Protein AF-A0A7W0VKY1-F1 (afdb_monomer_lite)

Sequence (260 aa):
MGLLDVFKRSRGTLVLGPRQFTLVIAGHGIEARPRMPIASAHLSDGTLVFGPFDLPAARSSGQIRTLLIQPGAAPTMHLQPHSMSENSIVTYSSAERGTTQLVLSAGMRDHTDILEAVSIGAHPAIWRIVTDQIDCWWPAGFSLRATGDVMAPDGPFHLAHEGASHDAIHLFGPLIGENIPAPERLHGGNGARIDAGSLEGAVKPVKHYTFEGDASALRYYYVHLDAAAIYLVRARASIDQAATVFKAADVLCASLKPRY

Secondary structure (DSSP, 8-state):
--HHHHHTS----------PPPPEEEETTEEEEEPTTTEEEEEETTEEEEEES-HHHHHHTT----EEEE--BPPSS--EEEEETTTTEEEEE-S-TTB-EEEEPTT-S-STTTEEEEEE----SS-EEE-SSEEEEPPTTEEEEE-S-TT-TT-SEEEEETT-SS-EEEEEEEEEGGGS--GGG--SS--EEEEEEEE--SSSPEEEEEEEETTEEEEEEEEESSSSEEEEEEEEEEGGGHHHHHHHHHHHHHH-EE--

Radius of gyration: 19.48 Å; chains: 1; bounding box: 42×43×56 Å

pLDDT: mean 78.62, std 16.32, range [23.94, 95.69]

Structure (mmCIF, N/CA/C/O backbone):
data_AF-A0A7W0VKY1-F1
#
_entry.id   AF-A0A7W0VKY1-F1
#
loop_
_atom_site.group_PDB
_atom_site.id
_atom_site.type_symbol
_atom_site.label_atom_id
_atom_site.label_alt_id
_atom_site.label_comp_id
_atom_site.label_asym_id
_atom_site.label_entity_id
_atom_site.label_seq_id
_atom_site.pdbx_PDB_ins_code
_atom_site.Cartn_x
_atom_site.Cartn_y
_atom_site.Cartn_z
_atom_site.occupancy
_atom_site.B_iso_or_equiv
_atom_site.auth_seq_id
_atom_site.auth_comp_id
_atom_site.auth_asym_id
_atom_site.auth_atom_id
_atom_site.pdbx_PDB_model_num
ATOM 1 N N . MET A 1 1 ? 4.186 6.266 -26.665 1.00 33.28 1 MET A N 1
ATOM 2 C CA . MET A 1 1 ? 3.444 4.990 -26.575 1.00 33.28 1 MET A CA 1
ATOM 3 C C . MET A 1 1 ? 3.454 4.575 -25.118 1.00 33.28 1 MET A C 1
ATOM 5 O O . MET A 1 1 ? 4.529 4.350 -24.582 1.00 33.28 1 MET A O 1
ATOM 9 N N . GLY A 1 2 ? 2.304 4.619 -24.447 1.00 32.78 2 GLY A N 1
ATOM 10 C CA . GLY A 1 2 ? 2.200 4.300 -23.016 1.00 32.78 2 GLY A CA 1
ATOM 11 C C . GLY A 1 2 ? 2.006 2.801 -22.786 1.00 32.78 2 GLY A C 1
ATOM 12 O O . GLY A 1 2 ? 1.654 2.088 -23.717 1.00 32.78 2 GLY A O 1
ATOM 13 N N . LEU A 1 3 ? 2.169 2.328 -21.546 1.00 40.28 3 LEU A N 1
ATOM 14 C CA . LEU A 1 3 ? 1.942 0.932 -21.121 1.00 40.28 3 LEU A CA 1
ATOM 15 C C . LEU A 1 3 ? 0.615 0.341 -21.667 1.00 40.28 3 LEU A C 1
ATOM 17 O O . LEU A 1 3 ? 0.537 -0.837 -22.003 1.00 40.28 3 LEU A O 1
ATOM 21 N N . LEU A 1 4 ? -0.405 1.190 -21.851 1.00 39.97 4 LEU A N 1
ATOM 22 C CA . LEU A 1 4 ? -1.690 0.869 -22.486 1.00 39.97 4 LEU A CA 1
ATOM 23 C C . LEU A 1 4 ? -1.592 0.371 -23.941 1.00 39.97 4 LEU A C 1
ATOM 25 O O . LEU A 1 4 ? -2.431 -0.428 -24.343 1.00 39.97 4 LEU A O 1
ATOM 29 N N . ASP A 1 5 ? -0.608 0.796 -24.739 1.00 38.94 5 ASP A N 1
ATOM 30 C CA . ASP A 1 5 ? -0.443 0.306 -26.120 1.00 38.94 5 ASP A CA 1
ATOM 31 C C . ASP A 1 5 ? -0.005 -1.165 -26.158 1.00 38.94 5 ASP A C 1
ATOM 33 O O . ASP A 1 5 ? -0.297 -1.871 -27.126 1.00 38.94 5 ASP A O 1
ATOM 37 N N . VAL A 1 6 ? 0.642 -1.645 -25.089 1.00 41.66 6 VAL A N 1
ATOM 38 C CA . VAL A 1 6 ? 1.011 -3.057 -24.927 1.00 41.66 6 VAL A CA 1
ATOM 39 C C . VAL A 1 6 ? -0.220 -3.888 -24.555 1.00 41.66 6 VAL A C 1
ATOM 41 O O . VAL A 1 6 ? -0.426 -4.950 -25.137 1.00 41.66 6 VAL A O 1
ATOM 44 N N . PHE A 1 7 ? -1.092 -3.373 -23.681 1.00 39.78 7 PHE A N 1
ATOM 45 C CA . PHE A 1 7 ? -2.324 -4.061 -23.268 1.00 39.78 7 PHE A CA 1
ATOM 46 C C . PHE A 1 7 ? -3.473 -3.973 -24.287 1.00 39.78 7 PHE A C 1
ATOM 48 O O . PHE A 1 7 ? -4.343 -4.835 -24.303 1.00 39.78 7 PHE A O 1
ATOM 55 N N . LYS A 1 8 ? -3.485 -2.977 -25.184 1.00 37.91 8 LYS A N 1
ATOM 56 C CA . LYS A 1 8 ? -4.512 -2.856 -26.239 1.00 37.91 8 LYS A CA 1
ATOM 57 C C . LYS A 1 8 ? -4.321 -3.819 -27.417 1.00 37.91 8 LYS A C 1
ATOM 59 O O . LYS A 1 8 ? -5.234 -3.951 -28.231 1.00 37.91 8 LYS A O 1
ATOM 64 N N . ARG A 1 9 ? -3.149 -4.454 -27.562 1.00 34.97 9 ARG A N 1
ATOM 65 C CA . ARG A 1 9 ? -2.807 -5.265 -28.749 1.00 34.97 9 ARG A CA 1
ATOM 66 C C . ARG A 1 9 ? -2.958 -6.778 -28.573 1.00 34.97 9 ARG A C 1
ATOM 68 O O . ARG A 1 9 ? -2.932 -7.478 -29.584 1.00 34.97 9 ARG A O 1
ATOM 75 N N . SER A 1 10 ? -3.177 -7.297 -27.365 1.00 32.91 10 SER A N 1
ATOM 76 C CA . SER A 1 10 ? -3.517 -8.711 -27.172 1.00 32.91 10 SER A CA 1
ATOM 77 C C . SER A 1 10 ? -5.028 -8.916 -27.345 1.00 32.91 10 SER A C 1
ATOM 79 O O . SER A 1 10 ? -5.841 -8.580 -26.489 1.00 32.91 10 SER A O 1
ATOM 81 N N . ARG A 1 11 ? -5.437 -9.483 -28.488 1.00 30.61 11 ARG A N 1
ATOM 82 C CA . ARG A 1 11 ? -6.790 -10.037 -28.676 1.00 30.61 11 ARG A CA 1
ATOM 83 C C . ARG A 1 11 ? -6.907 -11.353 -27.897 1.00 30.61 11 ARG A C 1
ATOM 85 O O . ARG A 1 11 ? -6.951 -12.424 -28.486 1.00 30.61 11 ARG A O 1
ATOM 92 N N . GLY A 1 12 ? -6.930 -11.254 -26.574 1.00 26.06 12 GLY A N 1
ATOM 93 C CA . GLY A 1 12 ? -7.274 -12.336 -25.661 1.00 26.06 12 GLY A CA 1
ATOM 94 C C . GLY A 1 12 ? -8.359 -11.829 -24.726 1.00 26.06 12 GLY A C 1
ATOM 95 O O . GLY A 1 12 ? -8.090 -11.027 -23.837 1.00 26.06 12 GLY A O 1
ATOM 96 N N . THR A 1 13 ? -9.605 -12.233 -24.957 1.00 23.94 13 THR A N 1
ATOM 97 C CA . THR A 1 13 ? -10.741 -11.831 -24.126 1.00 23.94 13 THR A CA 1
ATOM 98 C C . THR A 1 13 ? -10.642 -12.532 -22.771 1.00 23.94 13 THR A C 1
ATOM 100 O O . THR A 1 13 ? -11.176 -13.621 -22.581 1.00 23.94 13 THR A O 1
ATOM 103 N N . LEU A 1 14 ? -9.946 -11.919 -21.814 1.00 28.22 14 LEU A N 1
ATOM 104 C CA . LEU A 1 14 ? -10.053 -12.284 -20.405 1.00 28.22 14 LEU A CA 1
ATOM 105 C C . LEU A 1 14 ? -11.338 -11.642 -19.877 1.00 28.22 14 LEU A C 1
ATOM 107 O O . LEU A 1 14 ? -11.365 -10.473 -19.501 1.00 28.22 14 LEU A O 1
ATOM 111 N N . VAL A 1 15 ? -12.433 -12.405 -19.905 1.00 25.45 15 VAL A N 1
ATOM 112 C CA . VAL A 1 15 ? -13.663 -12.050 -19.187 1.00 25.45 15 VAL A CA 1
ATOM 113 C C . VAL A 1 15 ? -13.406 -12.289 -17.699 1.00 25.45 15 VAL A C 1
ATOM 115 O O . VAL A 1 15 ? -13.814 -13.296 -17.129 1.00 25.45 15 VAL A O 1
ATOM 118 N N . LEU A 1 16 ? -12.683 -11.373 -17.059 1.00 31.08 16 LEU A N 1
ATOM 119 C CA . LEU A 1 16 ? -12.834 -11.163 -15.626 1.00 31.08 16 LEU A CA 1
ATOM 120 C C . LEU A 1 16 ? -14.041 -10.237 -15.496 1.00 31.08 16 LEU A C 1
ATOM 122 O O . LEU A 1 16 ? -13.991 -9.090 -15.934 1.00 31.08 16 LEU A O 1
ATOM 126 N N . GLY A 1 17 ? -15.154 -10.741 -14.956 1.00 26.62 17 GLY A N 1
ATOM 127 C CA . GLY A 1 17 ? -16.244 -9.859 -14.529 1.00 26.62 17 GLY A CA 1
ATOM 128 C C . GLY A 1 17 ? -15.707 -8.773 -13.580 1.00 26.62 17 GLY A C 1
ATOM 129 O O . GLY A 1 17 ? -14.597 -8.930 -13.067 1.00 26.62 17 GLY A O 1
ATOM 130 N N . PRO A 1 18 ? -16.454 -7.682 -13.323 1.00 38.41 18 PRO A N 1
ATOM 131 C CA . PRO A 1 18 ? -16.027 -6.614 -12.420 1.00 38.41 18 PRO A CA 1
ATOM 132 C C . PRO A 1 18 ? -15.943 -7.152 -10.986 1.00 38.41 18 PRO A C 1
ATOM 134 O O . PRO A 1 18 ? -16.863 -7.017 -10.183 1.00 38.41 18 PRO A O 1
ATOM 137 N N . ARG A 1 19 ? -14.854 -7.847 -10.672 1.00 48.03 19 ARG A N 1
ATOM 138 C CA . ARG A 1 19 ? -14.591 -8.392 -9.352 1.00 48.03 19 ARG A CA 1
ATOM 139 C C . ARG A 1 19 ? -13.989 -7.252 -8.547 1.00 48.03 19 ARG A C 1
ATOM 141 O O . ARG A 1 19 ? -12.812 -6.940 -8.690 1.00 48.03 19 ARG A O 1
ATOM 148 N N . GLN A 1 20 ? -14.821 -6.604 -7.739 1.00 61.44 20 GLN A N 1
ATOM 149 C CA . GLN A 1 20 ? -14.329 -5.743 -6.671 1.00 61.44 20 GLN A CA 1
ATOM 150 C C . GLN A 1 20 ? -13.541 -6.631 -5.704 1.00 61.44 20 GLN A C 1
ATOM 152 O O . GLN A 1 20 ? -14.094 -7.576 -5.137 1.00 61.44 20 GLN A O 1
ATOM 157 N N . PHE A 1 21 ? -12.242 -6.379 -5.560 1.00 68.94 21 PHE A N 1
ATOM 158 C CA . PHE A 1 21 ? -11.455 -7.014 -4.508 1.00 68.94 21 PHE A CA 1
ATOM 159 C C . PHE A 1 21 ? -11.854 -6.422 -3.155 1.00 68.94 21 PHE A C 1
ATOM 161 O O . PHE A 1 21 ? -12.271 -5.266 -3.055 1.00 68.94 21 PHE A O 1
ATOM 168 N N . THR A 1 22 ? -11.706 -7.209 -2.092 1.00 80.19 22 THR A N 1
ATOM 169 C CA . THR A 1 22 ? -11.807 -6.664 -0.734 1.00 80.19 22 THR A CA 1
ATOM 170 C C . THR A 1 22 ? -10.487 -5.986 -0.395 1.00 80.19 22 THR A C 1
ATOM 172 O O . THR A 1 22 ? -9.446 -6.609 -0.561 1.00 80.19 22 THR A O 1
ATOM 175 N N . LEU A 1 23 ? -10.516 -4.740 0.078 1.00 84.94 23 LEU A N 1
ATOM 176 C CA . LEU A 1 23 ? -9.346 -4.062 0.638 1.00 84.94 23 LEU A CA 1
ATOM 177 C C . LEU A 1 23 ? -9.442 -4.067 2.162 1.00 84.94 23 LEU A C 1
ATOM 179 O O . LEU A 1 23 ? -10.446 -3.636 2.723 1.00 84.94 23 LEU A O 1
ATOM 183 N N . VAL A 1 24 ? -8.384 -4.519 2.821 1.00 89.38 24 VAL A N 1
ATOM 184 C CA . VAL A 1 24 ? -8.175 -4.401 4.261 1.00 89.38 24 VAL A CA 1
ATOM 185 C C . VAL A 1 24 ? -6.835 -3.714 4.487 1.00 89.38 24 VAL A C 1
ATOM 187 O O . VAL A 1 24 ? -5.830 -4.057 3.865 1.00 89.38 24 VAL A O 1
ATOM 190 N N . ILE A 1 25 ? -6.818 -2.739 5.387 1.00 88.69 25 ILE A N 1
ATOM 191 C CA . ILE A 1 25 ? -5.593 -2.127 5.888 1.00 88.69 25 ILE A CA 1
ATOM 192 C C . ILE A 1 25 ? -5.396 -2.631 7.308 1.00 88.69 25 ILE A C 1
ATOM 194 O O . ILE A 1 25 ? -6.250 -2.416 8.168 1.00 88.69 25 ILE A O 1
ATOM 198 N N . ALA A 1 26 ? -4.296 -3.339 7.534 1.00 90.69 26 ALA A N 1
ATOM 199 C CA . ALA A 1 26 ? -4.053 -4.043 8.784 1.00 90.69 26 ALA A CA 1
ATOM 200 C C . ALA A 1 26 ? -2.723 -3.626 9.408 1.00 90.69 26 ALA A C 1
ATOM 202 O O . ALA A 1 26 ? -1.727 -3.468 8.707 1.00 90.69 26 ALA A O 1
ATOM 203 N N . GLY A 1 27 ? -2.691 -3.462 10.724 1.00 90.12 27 GLY A N 1
ATOM 204 C CA . GLY A 1 27 ? -1.498 -3.045 11.453 1.00 90.12 27 GLY A CA 1
ATOM 205 C C . GLY A 1 27 ? -1.832 -2.625 12.875 1.00 90.12 27 GLY A C 1
ATOM 206 O O . GLY A 1 27 ? -2.971 -2.284 13.183 1.00 90.12 27 GLY A O 1
ATOM 207 N N . HIS A 1 28 ? -0.839 -2.683 13.761 1.00 90.69 28 HIS A N 1
ATOM 208 C CA . HIS A 1 28 ? -0.974 -2.242 15.154 1.00 90.69 28 HIS A CA 1
ATOM 209 C C . HIS A 1 28 ? -2.165 -2.885 15.891 1.00 90.69 28 HIS A C 1
ATOM 211 O O . HIS A 1 28 ? -2.867 -2.233 16.665 1.00 90.69 28 HIS A O 1
ATOM 217 N N . GLY A 1 29 ? -2.400 -4.174 15.628 1.00 88.62 29 GLY A N 1
ATOM 218 C CA . GLY A 1 29 ? -3.490 -4.942 16.230 1.00 88.62 29 GLY A CA 1
ATOM 219 C C . GLY A 1 29 ? -4.883 -4.680 15.649 1.00 88.62 29 GLY A C 1
ATOM 220 O O . GLY A 1 29 ? -5.856 -5.178 16.204 1.00 88.62 29 GLY A O 1
ATOM 221 N N . ILE A 1 30 ? -5.009 -3.910 14.563 1.00 90.38 30 ILE A N 1
ATOM 222 C CA . ILE A 1 30 ? -6.296 -3.532 13.961 1.00 90.38 30 ILE A CA 1
ATOM 223 C C . ILE A 1 30 ? -6.361 -3.964 12.494 1.00 90.38 30 ILE A C 1
ATOM 225 O O . ILE 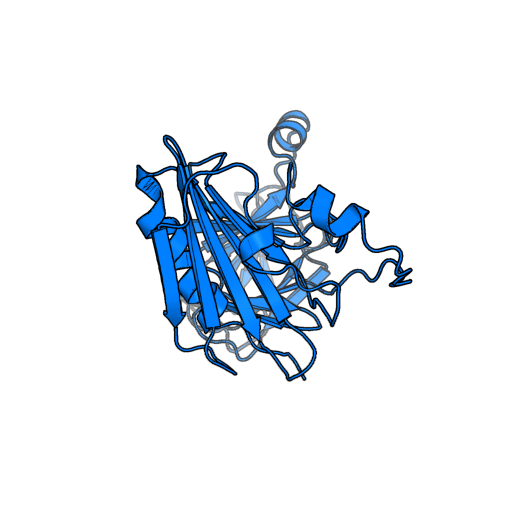A 1 30 ? -5.369 -3.875 11.771 1.00 90.38 30 ILE A O 1
ATOM 229 N N . GLU A 1 31 ? -7.550 -4.373 12.053 1.00 91.19 31 GLU A N 1
ATOM 230 C CA . GLU A 1 31 ? -7.952 -4.455 10.648 1.00 91.19 31 GLU A CA 1
ATOM 231 C C . GLU A 1 31 ? -9.035 -3.413 10.369 1.00 91.19 31 GLU A C 1
ATOM 233 O O . GLU A 1 31 ? -10.070 -3.382 11.036 1.00 91.19 31 GLU A O 1
ATOM 238 N N . ALA A 1 32 ? -8.811 -2.566 9.369 1.00 89.75 32 ALA A N 1
ATOM 239 C CA . ALA A 1 32 ? -9.780 -1.597 8.880 1.00 89.75 32 ALA A CA 1
ATOM 240 C C . ALA A 1 32 ? -10.151 -1.933 7.434 1.00 89.75 32 ALA A C 1
ATOM 242 O O . ALA A 1 32 ? -9.289 -2.004 6.556 1.00 89.75 32 ALA A O 1
ATOM 243 N N . ARG A 1 33 ? -11.445 -2.119 7.176 1.00 89.50 33 ARG A N 1
ATOM 244 C CA . ARG A 1 33 ? -11.988 -2.373 5.841 1.00 89.50 33 ARG A CA 1
ATOM 245 C C . ARG A 1 33 ? -12.627 -1.088 5.303 1.00 89.50 33 ARG A C 1
ATOM 247 O O . ARG A 1 33 ? -13.755 -0.784 5.696 1.00 89.50 33 ARG A O 1
ATOM 254 N N . PRO A 1 34 ? -11.933 -0.298 4.465 1.00 85.12 34 PRO A N 1
ATOM 255 C CA . PRO A 1 34 ? -12.508 0.909 3.877 1.00 85.12 34 PRO A CA 1
ATOM 256 C C . PRO A 1 34 ? -13.687 0.616 2.949 1.00 85.12 34 PRO A C 1
ATOM 258 O O . PRO A 1 34 ? -13.717 -0.411 2.272 1.00 85.12 34 PRO A O 1
ATOM 261 N N . ARG A 1 35 ? -14.622 1.568 2.858 1.00 79.38 35 ARG A N 1
ATOM 262 C CA . ARG A 1 35 ? -15.658 1.574 1.818 1.00 79.38 35 ARG A CA 1
ATOM 263 C C . ARG A 1 35 ? -15.066 1.935 0.464 1.00 79.38 35 ARG A C 1
ATOM 265 O O . ARG A 1 35 ? -14.505 3.016 0.279 1.00 79.38 35 ARG A O 1
ATOM 272 N N . MET A 1 36 ? -15.264 1.057 -0.511 1.00 74.81 36 MET A N 1
ATOM 273 C CA . MET A 1 36 ? -14.846 1.268 -1.898 1.00 74.81 36 MET A CA 1
ATOM 274 C C . MET A 1 36 ? -16.005 1.843 -2.733 1.00 74.81 36 MET A C 1
ATOM 276 O O . MET A 1 36 ? -17.154 1.475 -2.491 1.00 74.81 36 MET A O 1
ATOM 280 N N . PRO A 1 37 ? -15.761 2.729 -3.720 1.00 62.19 37 PRO A N 1
ATOM 281 C CA . PRO A 1 37 ? -14.489 3.356 -4.116 1.00 62.19 37 PRO A CA 1
ATOM 282 C C . PRO A 1 37 ? -14.169 4.654 -3.334 1.00 62.19 37 PRO A C 1
ATOM 284 O O . PRO A 1 37 ? -13.412 5.496 -3.807 1.00 62.19 37 PRO A O 1
ATOM 287 N N . ILE A 1 38 ? -14.806 4.870 -2.179 1.00 54.97 38 ILE A N 1
ATOM 288 C CA . ILE A 1 38 ? -14.959 6.196 -1.554 1.00 54.97 38 ILE A CA 1
ATOM 289 C C . ILE A 1 38 ? -13.725 6.626 -0.738 1.00 54.97 38 ILE A C 1
ATOM 291 O O . ILE A 1 38 ? -13.525 7.821 -0.514 1.00 54.97 38 ILE A O 1
ATOM 295 N N . ALA A 1 39 ? -12.870 5.690 -0.325 1.00 60.25 39 ALA A N 1
ATOM 296 C CA . ALA A 1 39 ? -11.764 5.988 0.578 1.00 60.25 39 ALA A CA 1
ATOM 297 C C . ALA A 1 39 ? -10.415 6.175 -0.140 1.00 60.25 39 ALA A C 1
ATOM 299 O O . ALA A 1 39 ? -9.871 5.253 -0.749 1.00 60.25 39 ALA A O 1
ATOM 300 N N . SER A 1 40 ? -9.824 7.361 0.021 1.00 70.69 40 SER A N 1
ATOM 301 C CA . SER A 1 40 ? -8.365 7.515 0.005 1.00 70.69 40 SER A CA 1
ATOM 302 C C . SER A 1 40 ? -7.832 7.278 1.414 1.00 70.69 40 SER A C 1
ATOM 304 O O . SER A 1 40 ? -8.439 7.751 2.380 1.00 70.69 40 SER A O 1
ATOM 306 N N . ALA A 1 41 ? -6.709 6.576 1.537 1.00 80.06 41 ALA A N 1
ATOM 307 C CA . ALA A 1 41 ? -6.065 6.331 2.817 1.00 80.06 41 ALA A CA 1
ATOM 308 C C . ALA A 1 41 ? -4.602 6.798 2.764 1.00 80.06 41 ALA A C 1
ATOM 310 O O . ALA A 1 41 ? -3.897 6.563 1.791 1.00 80.06 41 ALA A O 1
ATOM 311 N N . HIS A 1 42 ? -4.145 7.502 3.789 1.00 77.62 42 HIS A N 1
ATOM 312 C CA . HIS A 1 42 ? -2.853 8.183 3.820 1.00 77.62 42 HIS A CA 1
ATOM 313 C C . HIS A 1 42 ? -2.077 7.793 5.073 1.00 77.62 42 HIS A C 1
ATOM 315 O O . HIS A 1 42 ? -2.667 7.747 6.147 1.00 77.62 42 HIS A O 1
ATOM 321 N N . LEU A 1 43 ? -0.769 7.553 4.964 1.00 78.56 43 LEU A N 1
ATOM 322 C CA . LEU A 1 43 ? 0.073 7.195 6.105 1.00 78.56 43 LEU A CA 1
ATOM 323 C C . LEU A 1 43 ? 1.038 8.335 6.466 1.00 78.56 43 LEU A C 1
ATOM 325 O O . LEU A 1 43 ? 2.148 8.371 5.951 1.00 78.56 43 LEU A O 1
ATOM 329 N N . SER A 1 44 ? 0.627 9.206 7.398 1.00 73.19 44 SER A N 1
ATOM 330 C CA . SER A 1 44 ? 1.420 10.352 7.885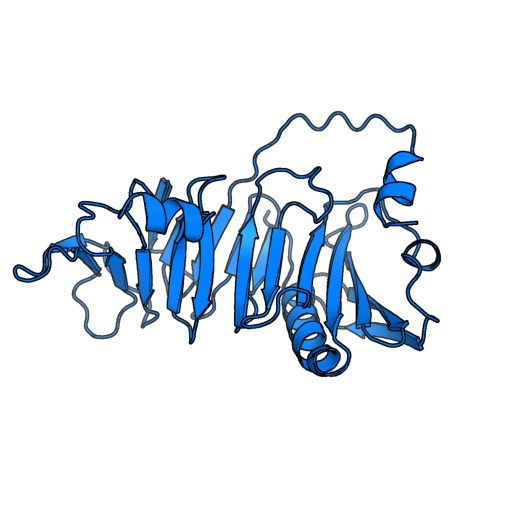 1.00 73.19 44 SER A CA 1
ATOM 331 C C . SER A 1 44 ? 2.026 10.026 9.245 1.00 73.19 44 SER A C 1
ATOM 333 O O . SER A 1 44 ? 1.275 9.797 10.191 1.00 73.19 44 SER A O 1
ATOM 335 N N . ASP A 1 45 ? 3.353 10.011 9.378 1.00 74.25 45 ASP A N 1
ATOM 336 C CA . ASP A 1 45 ? 4.041 9.788 10.666 1.00 74.25 45 ASP A CA 1
ATOM 337 C C . ASP A 1 45 ? 3.528 8.554 11.444 1.00 74.25 45 ASP A C 1
ATOM 339 O O . ASP A 1 45 ? 3.360 8.567 12.663 1.00 74.25 45 ASP A O 1
ATOM 343 N N . GLY A 1 46 ? 3.202 7.476 10.723 1.00 76.00 46 GLY A N 1
ATOM 344 C CA . GLY A 1 46 ? 2.632 6.250 11.295 1.00 76.00 46 GLY A CA 1
ATOM 345 C C . GLY A 1 46 ? 1.121 6.298 11.565 1.00 76.00 46 GLY A C 1
ATOM 346 O O . GLY A 1 46 ? 0.517 5.246 11.776 1.00 76.00 46 GLY A O 1
ATOM 347 N N . THR A 1 47 ? 0.491 7.473 11.507 1.00 82.56 47 THR A N 1
ATOM 348 C CA . THR A 1 47 ? -0.964 7.647 11.606 1.00 82.56 47 THR A CA 1
ATOM 349 C C . THR A 1 47 ? -1.626 7.374 10.265 1.00 82.56 47 THR A C 1
ATOM 351 O O . THR A 1 47 ? -1.311 8.006 9.254 1.00 82.56 47 THR A O 1
ATOM 354 N N . LEU A 1 48 ? -2.583 6.450 10.265 1.00 84.75 48 LEU A N 1
ATOM 355 C CA . LEU A 1 48 ? -3.389 6.155 9.089 1.00 84.75 48 LEU A CA 1
ATOM 356 C C . LEU A 1 48 ? -4.586 7.105 9.041 1.00 84.75 48 LEU A C 1
ATOM 358 O O . LEU A 1 48 ? -5.371 7.173 9.978 1.00 84.75 48 LEU A O 1
ATOM 362 N N . VAL A 1 49 ? -4.747 7.831 7.949 1.00 82.88 49 VAL A N 1
ATOM 363 C CA . VAL A 1 49 ? -5.817 8.807 7.753 1.00 82.88 49 VAL A CA 1
ATOM 364 C C . VAL A 1 49 ? -6.696 8.338 6.613 1.00 82.88 49 VAL A C 1
ATOM 366 O O . VAL A 1 49 ? -6.248 8.256 5.475 1.00 82.88 49 VAL A O 1
ATOM 369 N N . PHE A 1 50 ? -7.960 8.072 6.901 1.00 83.62 50 PHE A N 1
ATOM 370 C CA . PHE A 1 50 ? -8.991 7.898 5.896 1.00 83.62 50 PHE A CA 1
ATOM 371 C C . PHE A 1 50 ? -9.697 9.224 5.666 1.00 83.62 50 PHE A C 1
ATOM 373 O O . PHE A 1 50 ? -10.121 9.892 6.613 1.00 83.62 50 PHE A O 1
ATOM 380 N N . GLY A 1 51 ? -9.848 9.593 4.402 1.00 71.88 51 GLY A N 1
ATOM 381 C CA . GLY A 1 51 ? -10.518 10.823 4.014 1.00 71.88 51 GLY A CA 1
ATOM 382 C C . GLY A 1 51 ? -11.244 10.696 2.683 1.00 71.88 51 GLY A C 1
ATOM 383 O O . GLY A 1 51 ? -11.085 9.691 1.977 1.00 71.88 51 GLY A O 1
ATOM 384 N N . PRO A 1 52 ? -12.051 11.714 2.345 1.00 64.31 52 PRO A N 1
ATOM 385 C CA . PRO A 1 52 ? -12.765 11.748 1.086 1.00 64.31 52 PRO A CA 1
ATOM 386 C C . PRO A 1 52 ? -11.772 11.778 -0.071 1.00 64.31 52 PRO A C 1
ATOM 388 O O . PRO A 1 52 ? -10.794 12.525 -0.057 1.00 64.31 52 PRO A O 1
ATOM 391 N N . PHE A 1 53 ? -12.088 10.987 -1.090 1.00 55.25 53 PHE A N 1
ATOM 392 C CA . PHE A 1 53 ? -11.308 10.854 -2.311 1.00 55.25 53 PHE A CA 1
ATOM 393 C C . PHE A 1 53 ? -11.023 12.200 -3.028 1.00 55.25 53 PHE A C 1
ATOM 395 O O . PHE A 1 53 ? -9.956 12.370 -3.616 1.00 55.25 53 PHE A O 1
ATOM 402 N N . ASP A 1 54 ? -11.948 13.167 -2.945 1.00 59.19 54 ASP A N 1
ATOM 403 C CA . ASP A 1 54 ? -11.827 14.519 -3.511 1.00 59.19 54 ASP A CA 1
ATOM 404 C C . ASP A 1 54 ? -11.931 15.577 -2.395 1.00 59.19 54 ASP A C 1
ATOM 406 O O . ASP A 1 54 ? -13.018 15.996 -1.983 1.00 59.19 54 ASP A O 1
ATOM 410 N N . LEU A 1 55 ? -10.773 15.985 -1.865 1.00 59.75 55 LEU A N 1
ATOM 411 C CA . LEU A 1 55 ? -10.669 17.015 -0.827 1.00 59.75 55 LEU A CA 1
ATOM 412 C C . LEU A 1 55 ? -11.246 18.376 -1.265 1.00 59.75 55 LEU A C 1
ATOM 414 O O . LEU A 1 55 ? -11.941 18.985 -0.450 1.00 59.75 55 LEU A O 1
ATOM 418 N N . PRO A 1 56 ? -11.000 18.887 -2.490 1.00 54.59 56 PRO A N 1
ATOM 419 C CA . PRO A 1 56 ? -11.676 20.081 -3.001 1.00 54.59 56 PRO A CA 1
ATOM 420 C C . PRO A 1 56 ? -13.208 20.004 -2.945 1.00 54.59 56 PRO A C 1
ATOM 422 O O . PRO A 1 56 ? -13.844 20.918 -2.411 1.00 54.59 56 PRO A O 1
ATOM 425 N N . ALA A 1 57 ? -13.804 18.906 -3.417 1.00 52.97 57 ALA A N 1
ATOM 426 C CA . ALA A 1 57 ? -15.253 18.718 -3.368 1.00 52.97 57 ALA A CA 1
ATOM 427 C C . ALA A 1 57 ? -15.768 18.617 -1.920 1.00 52.97 57 ALA A C 1
ATOM 429 O O . ALA A 1 57 ? -16.746 19.275 -1.563 1.00 52.97 57 ALA A O 1
ATOM 430 N N . ALA A 1 58 ? -15.074 17.880 -1.049 1.00 56.84 58 ALA A N 1
ATOM 431 C CA . ALA A 1 58 ? -15.448 17.747 0.361 1.00 56.84 58 ALA A CA 1
ATOM 432 C C . ALA A 1 58 ? -15.296 19.053 1.164 1.00 56.84 58 ALA A C 1
ATOM 434 O O . ALA A 1 58 ? -16.091 19.338 2.060 1.00 56.84 58 ALA A O 1
ATOM 435 N N . ARG A 1 59 ? -14.300 19.884 0.826 1.00 61.16 59 ARG A N 1
ATOM 436 C CA . ARG A 1 59 ? -14.155 21.240 1.376 1.00 61.16 59 ARG A CA 1
ATOM 437 C C . ARG A 1 59 ? -15.329 22.124 0.971 1.00 61.16 59 ARG A C 1
ATOM 439 O O . ARG A 1 59 ? -15.856 22.839 1.817 1.00 61.16 59 ARG A O 1
ATOM 446 N N . SER A 1 60 ? -15.763 22.045 -0.288 1.00 56.41 60 SER A N 1
ATOM 447 C CA . SER A 1 60 ? -16.881 22.851 -0.797 1.00 56.41 60 SER A CA 1
ATOM 448 C C . SER A 1 60 ? -18.230 22.522 -0.141 1.00 56.41 60 SER A C 1
ATOM 450 O O . SER A 1 60 ? -19.087 23.395 -0.041 1.00 56.41 60 SER A O 1
ATOM 452 N N . SER A 1 61 ? -18.403 21.296 0.367 1.00 56.66 61 SER A N 1
ATOM 453 C CA . SER A 1 61 ? -19.611 20.861 1.078 1.00 56.66 61 SER A CA 1
ATOM 454 C C . SER A 1 61 ? -19.544 21.042 2.600 1.00 56.66 61 SER A C 1
ATOM 456 O O . SER A 1 61 ? -20.512 20.727 3.291 1.00 56.66 61 SER A O 1
ATOM 458 N N . GLY A 1 62 ? -18.417 21.524 3.143 1.00 56.84 62 GLY A N 1
ATOM 459 C CA . GLY A 1 62 ? -18.215 21.692 4.587 1.00 56.84 62 GLY A CA 1
ATOM 460 C C . GLY A 1 62 ? -18.188 20.379 5.380 1.00 56.84 62 GLY A C 1
ATOM 461 O O . GLY A 1 62 ? -18.290 20.403 6.603 1.00 56.84 62 GLY A O 1
ATOM 462 N N . GLN A 1 63 ? -18.056 19.230 4.708 1.00 58.59 63 GLN A N 1
ATOM 463 C CA . GLN A 1 63 ? -18.076 17.899 5.318 1.00 58.59 63 GLN A CA 1
ATOM 464 C C . GLN A 1 63 ? -16.761 17.170 5.044 1.00 58.59 63 GLN A C 1
ATOM 466 O O . GLN A 1 63 ? -16.711 16.187 4.303 1.00 58.59 63 GLN A O 1
ATOM 471 N N . ILE A 1 64 ? -15.673 17.632 5.661 1.00 64.19 64 ILE A N 1
ATOM 472 C CA . ILE A 1 64 ? -14.430 16.854 5.698 1.00 64.19 64 ILE A CA 1
ATOM 473 C C . ILE A 1 64 ? -14.613 15.759 6.752 1.00 64.19 64 ILE A C 1
ATOM 475 O O . ILE A 1 64 ? -14.247 15.931 7.909 1.00 64.19 64 ILE A O 1
ATOM 479 N N . ARG A 1 65 ? -15.239 14.647 6.354 1.00 74.38 65 ARG A N 1
ATOM 480 C CA . ARG A 1 65 ? -15.345 13.448 7.191 1.00 74.38 65 ARG A CA 1
ATOM 481 C C . ARG A 1 65 ? -14.037 12.679 7.084 1.00 74.38 65 ARG A C 1
ATOM 483 O O . ARG A 1 65 ? -13.762 12.075 6.049 1.00 74.38 65 ARG A O 1
ATOM 490 N N . THR A 1 66 ? -13.225 12.727 8.129 1.00 79.38 66 THR A N 1
ATOM 491 C CA . THR A 1 66 ? -11.989 11.948 8.226 1.00 79.38 66 THR A CA 1
ATOM 492 C C . THR A 1 66 ? -12.003 11.034 9.438 1.00 79.38 66 THR A C 1
ATOM 494 O O . THR A 1 66 ? -12.622 11.319 10.465 1.00 79.38 66 THR A O 1
ATOM 497 N N . LEU A 1 67 ? -11.298 9.919 9.303 1.00 86.69 67 LEU A N 1
ATOM 498 C CA . LEU A 1 67 ? -11.038 8.972 10.374 1.00 86.69 67 LEU A CA 1
ATOM 499 C C . LEU A 1 67 ? -9.533 8.772 10.468 1.00 86.69 67 LEU A C 1
ATOM 501 O O . LEU A 1 67 ? -8.874 8.503 9.469 1.00 86.69 67 LEU A O 1
ATOM 505 N N . LEU A 1 68 ? -8.996 8.910 11.669 1.00 89.19 68 LEU A N 1
ATOM 506 C CA . LEU A 1 68 ? -7.583 8.733 11.971 1.00 89.19 68 LEU A CA 1
ATOM 507 C C . LEU A 1 68 ? -7.414 7.427 12.740 1.00 89.19 68 LEU A C 1
ATOM 509 O O . LEU A 1 68 ? -8.199 7.154 13.641 1.00 89.19 68 LEU A O 1
ATOM 513 N N . ILE A 1 69 ? -6.386 6.645 12.432 1.00 89.56 69 ILE A N 1
ATOM 514 C CA . ILE A 1 69 ? -5.926 5.535 13.262 1.00 89.56 69 ILE A CA 1
ATOM 515 C C . ILE A 1 69 ? -4.550 5.898 13.795 1.00 89.56 69 ILE A C 1
ATOM 517 O O . ILE A 1 69 ? -3.558 5.874 13.065 1.00 89.56 69 ILE A O 1
ATOM 521 N N . GLN A 1 70 ? -4.513 6.270 15.070 1.00 89.50 70 GLN A N 1
ATOM 522 C CA . GLN A 1 70 ? -3.287 6.584 15.785 1.00 89.50 70 GLN A CA 1
ATOM 523 C C . GLN A 1 70 ? -2.630 5.274 16.226 1.00 89.50 70 GLN A C 1
ATOM 525 O O . GLN A 1 70 ? -3.262 4.515 16.968 1.00 89.50 70 GLN A O 1
ATOM 530 N N . PRO A 1 71 ? -1.401 4.976 15.774 1.00 89.75 71 PRO A N 1
ATOM 531 C CA . PRO A 1 71 ? -0.730 3.728 16.101 1.00 89.75 71 PRO A CA 1
ATOM 532 C C . PRO A 1 71 ? -0.356 3.685 17.585 1.00 89.75 71 PRO A C 1
ATOM 534 O O . PRO A 1 71 ? 0.088 4.676 18.164 1.00 89.75 71 PRO A O 1
ATOM 537 N N . GLY A 1 72 ? -0.477 2.506 18.186 1.00 88.75 72 GLY A N 1
ATOM 538 C CA . GLY A 1 72 ? -0.023 2.235 19.543 1.00 88.75 72 GLY A CA 1
ATOM 539 C C . GLY A 1 72 ? 0.305 0.758 19.731 1.00 88.75 72 GLY A C 1
ATOM 540 O O . GLY A 1 72 ? 0.579 0.032 18.768 1.00 88.75 72 GLY A O 1
ATOM 541 N N . ALA A 1 73 ? 0.279 0.310 20.985 1.00 88.62 73 ALA A N 1
ATOM 542 C CA . ALA A 1 73 ? 0.267 -1.114 21.294 1.00 88.62 73 ALA A CA 1
ATOM 543 C C . ALA A 1 73 ? -1.021 -1.766 20.759 1.00 88.62 73 ALA A C 1
ATOM 545 O O . ALA A 1 73 ? -2.080 -1.134 20.727 1.00 88.62 73 ALA A O 1
ATOM 546 N N . ALA A 1 74 ? -0.926 -3.034 20.352 1.00 87.69 74 ALA A N 1
ATOM 547 C CA . ALA A 1 74 ? -2.084 -3.795 19.898 1.00 87.69 74 ALA A CA 1
ATOM 548 C C . ALA A 1 74 ? -3.152 -3.845 21.013 1.00 87.69 74 ALA A C 1
ATOM 550 O O . ALA A 1 74 ? -2.821 -4.274 22.122 1.00 87.69 74 ALA A O 1
ATOM 551 N N . PRO A 1 75 ? -4.401 -3.417 20.749 1.00 87.44 75 PRO A N 1
ATOM 552 C CA . PRO A 1 75 ? -5.471 -3.491 21.740 1.00 87.44 75 PRO A CA 1
ATOM 553 C C . PRO A 1 75 ? -5.762 -4.947 22.132 1.00 87.44 75 PRO A C 1
ATOM 555 O O . PRO A 1 75 ? -5.794 -5.819 21.262 1.00 87.44 75 PRO A O 1
ATOM 558 N N . THR A 1 76 ? -6.002 -5.220 23.420 1.00 85.38 76 THR A N 1
ATOM 559 C CA . THR A 1 76 ? -6.304 -6.593 23.889 1.00 85.38 76 THR A CA 1
ATOM 560 C C . THR A 1 76 ? -7.803 -6.890 24.010 1.00 85.38 76 THR A C 1
ATOM 562 O O . THR A 1 76 ? -8.212 -8.051 24.046 1.00 85.38 76 THR A O 1
ATOM 565 N N . MET A 1 77 ? -8.633 -5.844 24.029 1.00 84.94 77 MET A N 1
ATOM 566 C CA . MET A 1 77 ? -10.092 -5.892 24.181 1.00 84.94 77 MET A CA 1
ATOM 567 C C . MET A 1 77 ? -10.788 -5.129 23.061 1.00 84.94 77 MET A C 1
ATOM 569 O O . MET A 1 77 ? -10.183 -4.244 22.471 1.00 84.94 77 MET A O 1
ATOM 573 N N . HIS A 1 78 ? -12.078 -5.399 22.831 1.00 85.75 78 HIS A N 1
ATOM 574 C CA . HIS A 1 78 ? -12.899 -4.725 21.818 1.00 85.75 78 HIS A CA 1
ATOM 575 C C . HIS A 1 78 ? -12.786 -3.194 21.834 1.00 85.75 78 HIS A C 1
ATOM 577 O O . HIS A 1 78 ? -12.786 -2.562 22.890 1.00 85.75 78 HIS A O 1
ATOM 583 N N . LEU A 1 79 ? -12.780 -2.600 20.639 1.00 86.31 79 LEU A N 1
ATOM 584 C CA . LEU A 1 79 ? -12.864 -1.155 20.473 1.00 86.31 79 LEU A CA 1
ATOM 585 C C . LEU A 1 79 ? -14.279 -0.674 20.799 1.00 86.31 79 LEU A C 1
ATOM 587 O O . LEU A 1 79 ? -15.244 -1.116 20.174 1.00 86.31 79 LEU A O 1
ATOM 591 N N . GLN A 1 80 ? -14.395 0.254 21.745 1.00 87.50 80 GLN A N 1
ATOM 592 C CA . GLN A 1 80 ? -15.669 0.865 22.122 1.00 87.50 80 GLN A CA 1
ATOM 593 C C . GLN A 1 80 ? -15.660 2.369 21.828 1.00 87.50 80 GLN A C 1
ATOM 595 O O . GLN A 1 80 ? -14.617 3.008 22.000 1.00 87.50 80 GLN A O 1
ATOM 600 N N . PRO A 1 81 ? -16.789 2.949 21.380 1.00 88.00 81 PRO A N 1
ATOM 601 C CA . PRO A 1 81 ? -16.890 4.379 21.133 1.00 88.00 81 PRO A CA 1
ATOM 602 C C . PRO A 1 81 ? -16.939 5.165 22.447 1.00 88.00 81 PRO A C 1
ATOM 604 O O . PRO A 1 81 ? -17.727 4.870 23.341 1.00 88.00 81 PRO A O 1
ATOM 607 N N . HIS A 1 82 ? -16.139 6.221 22.520 1.00 84.75 82 HIS A N 1
ATOM 608 C CA . HIS A 1 82 ? -16.098 7.182 23.613 1.00 84.75 82 HIS A CA 1
ATOM 609 C C . HIS A 1 82 ? -16.284 8.582 23.026 1.00 84.75 82 HIS A C 1
ATOM 611 O O . HIS A 1 82 ? -15.507 9.017 22.173 1.00 84.75 82 HIS A O 1
ATOM 617 N N . SER A 1 83 ? -17.320 9.294 23.463 1.00 78.88 83 SER A N 1
ATOM 618 C CA . SER A 1 83 ? -17.545 10.683 23.059 1.00 78.88 83 SER A CA 1
ATOM 619 C C . SER A 1 83 ? -16.787 11.623 23.987 1.00 78.88 83 SER A C 1
ATOM 621 O O . SER A 1 83 ? -17.010 11.612 25.197 1.00 78.88 83 SER A O 1
ATOM 623 N N . MET A 1 84 ? -15.925 12.471 23.427 1.00 71.06 84 MET A N 1
ATOM 624 C CA . MET A 1 84 ? -15.316 13.563 24.186 1.00 71.06 84 MET A CA 1
ATOM 625 C C . MET A 1 84 ? -16.261 14.766 24.136 1.00 71.06 84 MET A C 1
ATOM 627 O O . MET A 1 84 ? -16.472 15.362 23.077 1.00 71.06 84 MET A O 1
ATOM 631 N N . SER A 1 85 ? -16.876 15.072 25.283 1.00 54.31 85 SER A N 1
ATOM 632 C CA . SER A 1 85 ? -18.090 15.891 25.428 1.00 54.31 85 SER A CA 1
ATOM 633 C C . SER A 1 85 ? -17.971 17.363 25.025 1.00 54.31 85 SER A C 1
ATOM 635 O O . SER A 1 85 ? -18.969 18.072 25.074 1.00 54.31 85 SER A O 1
ATOM 637 N N . GLU A 1 86 ? -16.802 17.829 24.587 1.00 55.50 86 GLU A N 1
ATOM 638 C CA . GLU A 1 86 ? -16.596 19.239 24.235 1.00 55.50 86 GLU A CA 1
ATOM 639 C C . GLU A 1 86 ? -16.391 19.488 22.731 1.00 55.50 86 GLU A C 1
ATOM 641 O O . GLU A 1 86 ? -16.618 20.605 22.283 1.00 55.50 86 GLU A O 1
ATOM 646 N N . ASN A 1 87 ? -16.073 18.467 21.915 1.00 56.12 87 ASN A N 1
ATOM 647 C CA . ASN A 1 87 ? -15.668 18.680 20.509 1.00 56.12 87 ASN A CA 1
ATOM 648 C C . ASN A 1 87 ? -16.401 17.826 19.458 1.00 56.12 87 ASN A C 1
ATOM 650 O O . ASN A 1 87 ? -16.028 17.849 18.287 1.00 56.12 87 ASN A O 1
ATOM 654 N N . SER A 1 88 ? -17.445 17.072 19.827 1.00 64.81 88 SER A N 1
ATOM 655 C CA . SER A 1 88 ? -18.136 16.139 18.905 1.00 64.81 88 SER A CA 1
ATOM 656 C C . SER A 1 88 ? -17.197 15.114 18.239 1.00 64.81 88 SER A C 1
ATOM 658 O O . SER A 1 88 ? -17.499 14.607 17.160 1.00 64.81 88 SER A O 1
ATOM 660 N N . ILE A 1 89 ? -16.047 14.843 18.865 1.00 74.12 89 ILE A N 1
ATOM 661 C CA . ILE A 1 89 ? -15.064 13.845 18.436 1.00 74.12 89 ILE A CA 1
ATOM 662 C C . ILE A 1 89 ? -15.421 12.527 19.118 1.00 74.12 89 ILE A C 1
ATOM 664 O O . ILE A 1 89 ? -15.613 12.476 20.339 1.00 74.12 89 ILE A O 1
ATOM 668 N N . VAL A 1 90 ? -15.501 11.464 18.322 1.00 81.56 90 VAL A N 1
ATOM 669 C CA . VAL A 1 90 ? -15.707 10.099 18.810 1.00 81.56 90 VAL A CA 1
ATOM 670 C C . VAL A 1 90 ? -14.401 9.335 18.659 1.00 81.56 90 VAL A C 1
ATOM 672 O O . VAL A 1 90 ? -13.847 9.260 17.562 1.00 81.56 90 VAL A O 1
ATOM 675 N N . THR A 1 91 ? -13.936 8.745 19.755 1.00 85.00 91 THR A N 1
ATOM 676 C CA . THR A 1 91 ? -12.743 7.898 19.776 1.00 85.00 91 THR A CA 1
ATOM 677 C C . THR A 1 91 ? -13.138 6.456 20.056 1.00 85.00 91 THR A C 1
ATOM 679 O O . THR A 1 91 ? -13.824 6.174 21.033 1.00 85.00 91 THR A O 1
ATOM 682 N N . TYR A 1 92 ? -12.672 5.526 19.234 1.00 86.00 92 TYR A N 1
ATOM 683 C CA . TYR A 1 92 ? -12.778 4.093 19.467 1.00 86.00 92 TYR A CA 1
ATOM 684 C C . TYR A 1 92 ? -11.452 3.598 20.056 1.00 86.00 92 TYR A C 1
ATOM 686 O O . TYR A 1 92 ? -10.402 3.733 19.426 1.00 86.00 92 TYR A O 1
ATOM 694 N N . SER A 1 93 ? -11.490 3.048 21.271 1.00 84.50 93 SER A N 1
ATOM 695 C CA . SER A 1 93 ? -10.308 2.532 21.980 1.00 84.50 93 SER A CA 1
ATOM 696 C C . SER A 1 93 ? -10.665 1.335 22.866 1.00 84.50 93 SER A C 1
ATOM 698 O O . SER A 1 93 ? -11.844 1.113 23.151 1.00 84.50 93 SER A O 1
ATOM 700 N N . SER A 1 94 ? -9.654 0.585 23.323 1.00 85.25 94 SER A N 1
ATOM 701 C CA . SER A 1 94 ? -9.800 -0.440 24.371 1.00 85.25 94 SER A CA 1
ATOM 702 C C . SER A 1 94 ? -9.725 0.136 25.796 1.00 85.25 94 SER A C 1
ATOM 704 O O . SER A 1 94 ? -9.610 -0.623 26.753 1.00 85.25 94 SER A O 1
ATOM 706 N N . ALA A 1 95 ? -9.736 1.468 25.959 1.00 81.81 95 ALA A N 1
ATOM 707 C CA . ALA A 1 95 ? -9.465 2.196 27.210 1.00 81.81 95 ALA A CA 1
ATOM 708 C C . ALA A 1 95 ? -8.072 1.951 27.845 1.00 81.81 95 ALA A C 1
ATOM 710 O O . ALA A 1 95 ? -7.731 2.557 28.863 1.00 81.81 95 ALA A O 1
ATOM 711 N N . GLU A 1 96 ? -7.225 1.128 27.228 1.00 86.00 96 GLU A N 1
ATOM 712 C CA . GLU A 1 96 ? -5.849 0.883 27.654 1.00 86.00 96 GLU A CA 1
ATOM 713 C C . GLU A 1 96 ? -4.932 2.010 27.163 1.00 86.00 96 GLU A C 1
ATOM 715 O O . GLU A 1 96 ? -4.872 2.334 25.972 1.00 86.00 96 GLU A O 1
ATOM 720 N N . ARG A 1 97 ? -4.182 2.621 28.082 1.00 85.12 97 ARG A N 1
ATOM 721 C CA . ARG A 1 97 ? -3.297 3.742 27.756 1.00 85.12 97 ARG A CA 1
ATOM 722 C C . ARG A 1 97 ? -2.215 3.321 26.754 1.00 85.12 97 ARG A C 1
ATOM 724 O O . ARG A 1 97 ? -1.495 2.359 26.990 1.00 85.12 97 ARG A O 1
ATOM 731 N N . GLY A 1 98 ? -2.057 4.098 25.680 1.00 86.50 98 GLY A N 1
ATOM 732 C CA . GLY A 1 98 ? -1.018 3.878 24.664 1.00 86.50 98 GLY A CA 1
ATOM 733 C C . GLY A 1 98 ? -1.344 2.792 23.632 1.00 86.50 98 GLY A C 1
ATOM 734 O O . GLY A 1 98 ? -0.472 2.439 22.838 1.00 86.50 98 GLY A O 1
ATOM 735 N N . THR A 1 99 ? -2.569 2.261 23.628 1.00 90.94 99 THR A N 1
ATOM 736 C CA . THR A 1 99 ? -3.041 1.366 22.563 1.00 90.94 99 THR A CA 1
ATOM 737 C C . THR A 1 99 ? -3.464 2.131 21.320 1.00 90.94 99 THR A C 1
ATOM 739 O O . THR A 1 99 ? -3.716 3.334 21.380 1.00 90.94 99 THR A O 1
ATOM 742 N N . THR A 1 100 ? -3.519 1.433 20.188 1.00 90.06 100 THR A N 1
ATOM 743 C CA . THR A 1 100 ? -4.004 1.979 18.917 1.00 90.06 100 THR A CA 1
ATOM 744 C C . THR A 1 100 ? -5.430 2.513 19.060 1.00 90.06 100 THR A C 1
ATOM 746 O O . THR A 1 100 ? -6.300 1.832 19.607 1.00 90.06 100 THR A O 1
ATOM 749 N N . GLN A 1 101 ? -5.686 3.718 18.547 1.00 90.00 101 GLN A N 1
ATOM 750 C CA . GLN A 1 101 ? -6.987 4.389 18.655 1.00 90.00 101 GLN A CA 1
ATOM 751 C C . GLN A 1 101 ? -7.518 4.792 17.287 1.00 90.00 101 GLN A C 1
ATOM 753 O O . GLN A 1 101 ? -6.758 5.238 16.432 1.00 90.00 101 GLN A O 1
ATOM 758 N N . LEU A 1 102 ? -8.833 4.697 17.104 1.00 91.06 102 LEU A N 1
ATOM 759 C CA . LEU A 1 102 ? -9.537 5.290 15.969 1.00 91.06 102 LEU A CA 1
ATOM 760 C C . LEU A 1 102 ? -10.188 6.598 16.418 1.00 91.06 102 LEU A C 1
ATOM 762 O O . LEU A 1 102 ? -10.950 6.599 17.377 1.00 91.06 102 LEU A O 1
ATOM 766 N N . VAL A 1 103 ? -9.939 7.698 15.722 1.00 89.44 103 VAL A N 1
ATOM 767 C CA . VAL A 1 103 ? -10.466 9.026 16.054 1.00 89.44 103 VAL A CA 1
ATOM 768 C C . VAL A 1 103 ? -11.261 9.551 14.869 1.00 89.44 103 VAL A C 1
ATOM 770 O O . VAL A 1 103 ? -10.738 9.655 13.760 1.00 89.44 103 VAL A O 1
ATOM 773 N N . LEU A 1 104 ? -12.528 9.885 15.095 1.00 87.81 104 LEU A N 1
ATOM 774 C CA . LEU A 1 104 ? -13.381 10.486 14.078 1.00 87.81 104 LEU A CA 1
ATOM 775 C C . LEU A 1 104 ? -13.265 12.010 14.096 1.00 87.81 104 LEU A C 1
ATOM 777 O O . LEU A 1 104 ? -13.200 12.628 15.158 1.00 87.81 104 LEU A O 1
ATOM 781 N N . SER A 1 105 ? -13.297 12.622 12.916 1.00 81.38 105 SER A N 1
ATOM 782 C CA . SER A 1 105 ? -13.407 14.075 12.784 1.00 81.38 105 SER A CA 1
ATOM 783 C C . SER A 1 105 ? -14.692 14.626 13.414 1.00 81.38 105 SER A C 1
ATOM 785 O O . SER A 1 105 ? -15.691 13.918 13.573 1.00 81.38 105 SER A O 1
ATOM 787 N N . ALA A 1 106 ? -14.663 15.910 13.773 1.00 76.25 106 ALA A N 1
ATOM 788 C CA . ALA A 1 106 ? -15.788 16.578 14.412 1.00 76.25 106 ALA A CA 1
ATOM 789 C C . ALA A 1 106 ? -17.072 16.474 13.567 1.00 76.25 106 ALA A C 1
ATOM 791 O O . ALA A 1 106 ? -17.066 16.705 12.358 1.00 76.25 106 ALA A O 1
ATOM 792 N N . GLY A 1 107 ? -18.186 16.142 14.224 1.00 74.50 107 GLY A N 1
ATOM 793 C CA . GLY A 1 107 ? -19.499 16.013 13.584 1.00 74.50 107 GLY A CA 1
ATOM 794 C C . GLY A 1 107 ? -19.800 14.618 13.027 1.00 74.50 107 GLY A C 1
ATOM 795 O O . GLY A 1 107 ? -20.933 14.365 12.612 1.00 74.50 107 GLY A O 1
ATOM 796 N N . MET A 1 108 ? -18.838 13.692 13.067 1.00 80.12 108 MET A N 1
ATOM 797 C CA . MET A 1 108 ? -19.087 12.278 12.791 1.00 80.12 108 MET A CA 1
ATOM 798 C C . MET A 1 108 ? -19.642 11.563 14.028 1.00 80.12 108 MET A C 1
ATOM 800 O O . MET A 1 108 ? -19.147 11.739 15.140 1.00 80.12 108 MET A O 1
ATOM 804 N N . ARG A 1 109 ? -20.667 10.727 13.827 1.00 77.94 109 ARG A N 1
ATOM 805 C CA . ARG A 1 109 ? -21.271 9.905 14.893 1.00 77.94 109 ARG A CA 1
ATOM 806 C C . ARG A 1 109 ? -20.642 8.518 14.986 1.00 77.94 109 ARG A C 1
ATOM 808 O O . ARG A 1 109 ? -20.485 7.986 16.080 1.00 77.94 109 ARG A O 1
ATOM 815 N N . ASP A 1 110 ? -20.273 7.953 13.845 1.00 85.50 110 ASP A N 1
ATOM 816 C CA . ASP A 1 110 ? -19.646 6.644 13.729 1.00 85.50 110 ASP A CA 1
ATOM 817 C C . ASP A 1 110 ? -18.717 6.584 12.505 1.00 85.50 110 ASP A C 1
ATOM 819 O O . ASP A 1 110 ? -18.625 7.528 11.717 1.00 85.50 110 ASP A O 1
ATOM 823 N N . HIS A 1 111 ? -17.978 5.482 12.373 1.00 85.50 111 HIS A N 1
ATOM 824 C CA . HIS A 1 111 ? -17.042 5.275 11.268 1.00 85.50 111 HIS A CA 1
ATOM 825 C C . HIS A 1 111 ? -17.723 4.786 9.981 1.00 85.50 111 HIS A C 1
ATOM 827 O O . HIS A 1 111 ? -17.033 4.557 8.987 1.00 85.50 111 HIS A O 1
ATOM 833 N N . THR A 1 112 ? -19.037 4.545 9.986 1.00 85.06 112 THR A N 1
ATOM 834 C CA . THR A 1 112 ? -19.704 3.753 8.946 1.00 85.06 112 THR A CA 1
ATOM 835 C C . THR A 1 112 ? -19.802 4.469 7.613 1.00 85.06 112 THR A C 1
AT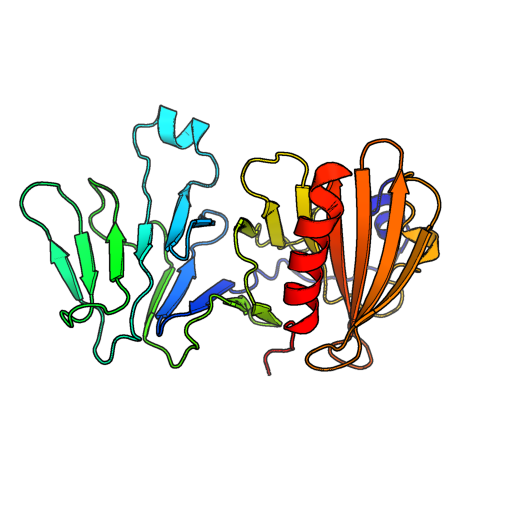OM 837 O O . THR A 1 112 ? -20.030 3.797 6.620 1.00 85.06 112 THR A O 1
ATOM 840 N N . ASP A 1 113 ? -19.565 5.777 7.542 1.00 77.62 113 ASP A N 1
ATOM 841 C CA . ASP A 1 113 ? -19.441 6.496 6.267 1.00 77.62 113 ASP A CA 1
ATOM 842 C C . ASP A 1 113 ? -18.112 6.215 5.546 1.00 77.62 113 ASP A C 1
ATOM 844 O O . ASP A 1 113 ? -18.003 6.411 4.337 1.00 77.62 113 ASP A O 1
ATOM 848 N N . ILE A 1 114 ? -17.094 5.761 6.284 1.00 80.19 114 ILE A N 1
ATOM 849 C CA . ILE A 1 114 ? -15.710 5.623 5.808 1.00 80.19 114 ILE A CA 1
ATOM 850 C C . ILE A 1 114 ? -15.274 4.155 5.778 1.00 80.19 114 ILE A C 1
ATOM 852 O O . ILE A 1 114 ? -14.651 3.708 4.814 1.00 80.19 114 ILE A O 1
ATOM 856 N N . LEU A 1 115 ? -15.607 3.394 6.820 1.00 85.75 115 LEU A N 1
ATOM 857 C CA . LEU A 1 115 ? -15.238 1.990 6.976 1.00 85.75 115 LEU A CA 1
ATOM 858 C C . LEU A 1 115 ? -16.480 1.096 6.903 1.00 85.75 115 LEU A C 1
ATOM 860 O O . LEU A 1 115 ? -17.499 1.377 7.534 1.00 85.75 115 LEU A O 1
ATOM 864 N N . GLU A 1 116 ? -16.368 -0.007 6.165 1.00 87.81 116 GLU A N 1
ATOM 865 C CA . GLU A 1 116 ? -17.331 -1.115 6.182 1.00 87.81 116 GLU A CA 1
ATOM 866 C C . GLU A 1 116 ? -17.241 -1.884 7.498 1.00 87.81 116 GLU A C 1
ATOM 868 O O . GLU A 1 116 ? -18.259 -2.289 8.052 1.00 87.81 116 GLU A O 1
ATOM 873 N N . ALA A 1 117 ? -16.020 -2.076 7.999 1.00 88.50 117 ALA A N 1
ATOM 874 C CA . ALA A 1 117 ? -15.757 -2.775 9.246 1.00 88.50 117 ALA A CA 1
ATOM 875 C C . ALA A 1 117 ? -14.431 -2.324 9.866 1.00 88.50 117 ALA A C 1
ATOM 877 O O . ALA A 1 117 ? -13.498 -1.930 9.160 1.00 88.50 117 ALA A O 1
ATOM 878 N N . VAL A 1 118 ? -14.347 -2.437 11.189 1.00 90.00 118 VAL A N 1
ATOM 879 C CA . VAL A 1 118 ? -13.099 -2.379 11.948 1.00 90.00 118 VAL A CA 1
ATOM 880 C C . VAL A 1 118 ? -13.109 -3.492 12.990 1.00 90.00 118 VAL A C 1
ATOM 882 O O . VAL A 1 118 ? -14.125 -3.731 13.644 1.00 90.00 118 VAL A O 1
ATOM 885 N N . SER A 1 119 ? -11.988 -4.182 13.140 1.00 89.50 119 SER A N 1
ATOM 886 C CA . SER A 1 119 ? -11.824 -5.260 14.113 1.00 89.50 119 SER A CA 1
ATOM 887 C C . SER A 1 119 ? -10.416 -5.277 14.685 1.00 89.50 119 SER A C 1
ATOM 889 O O . SER A 1 119 ? -9.486 -4.708 14.118 1.00 89.50 119 SER A O 1
ATOM 891 N N . ILE A 1 120 ? -10.265 -5.941 15.827 1.00 89.00 120 ILE A N 1
ATOM 892 C CA . ILE A 1 120 ? -8.953 -6.261 16.388 1.00 89.00 120 ILE A CA 1
ATOM 893 C C . ILE A 1 120 ? -8.498 -7.585 15.798 1.00 89.00 120 ILE A C 1
ATOM 895 O O . ILE A 1 120 ? -9.289 -8.522 15.685 1.00 89.00 120 ILE A O 1
ATOM 899 N N . GLY A 1 121 ? -7.223 -7.657 15.442 1.00 83.88 121 GLY A N 1
ATOM 900 C CA . GLY A 1 121 ? -6.611 -8.843 14.866 1.00 83.88 121 GLY A CA 1
ATOM 901 C C . GLY A 1 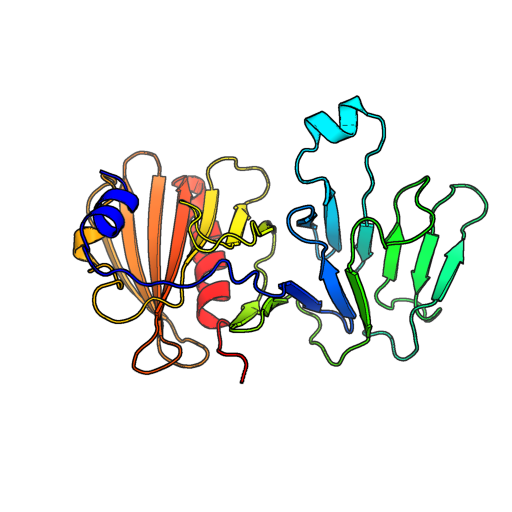121 ? -5.136 -8.954 15.231 1.00 83.88 121 GLY A C 1
ATOM 902 O O . GLY A 1 121 ? -4.494 -7.986 15.643 1.00 83.88 121 GLY A O 1
ATOM 903 N N . ALA A 1 122 ? -4.579 -10.153 15.085 1.00 80.00 122 ALA A N 1
ATOM 904 C CA . ALA A 1 122 ? -3.167 -10.407 15.342 1.00 80.00 122 ALA A CA 1
ATOM 905 C C . ALA A 1 122 ? -2.306 -9.863 14.186 1.00 80.00 122 ALA A C 1
ATOM 907 O O . ALA A 1 122 ? -1.959 -10.589 13.252 1.00 80.00 122 ALA A O 1
ATOM 908 N N . HIS A 1 123 ? -1.958 -8.575 14.252 1.00 83.38 123 HIS A N 1
ATOM 909 C CA . HIS A 1 123 ? -1.152 -7.893 13.234 1.00 83.38 123 HIS A CA 1
ATOM 910 C C . HIS A 1 123 ? 0.143 -7.321 13.806 1.00 83.38 123 HIS A C 1
ATOM 912 O O . HIS A 1 123 ? 0.161 -6.865 14.952 1.00 83.38 123 HIS A O 1
ATOM 918 N N . PRO A 1 124 ? 1.225 -7.294 13.005 1.00 81.88 124 PRO A N 1
ATOM 919 C CA . PRO A 1 124 ? 2.459 -6.634 13.405 1.00 81.88 124 PRO A CA 1
ATOM 920 C C . PRO A 1 124 ? 2.241 -5.126 13.602 1.00 81.88 124 PRO A C 1
ATOM 922 O O . PRO A 1 124 ? 1.286 -4.543 13.085 1.00 81.88 124 PRO A O 1
ATOM 925 N N . ALA A 1 125 ? 3.170 -4.472 14.301 1.00 84.12 125 ALA A N 1
ATOM 926 C CA . ALA A 1 125 ? 3.210 -3.014 14.470 1.00 84.12 125 ALA A CA 1
ATOM 927 C C . ALA A 1 125 ? 3.702 -2.285 13.198 1.00 84.12 125 ALA A C 1
ATOM 929 O O . ALA A 1 125 ? 4.546 -1.396 13.263 1.00 84.12 125 ALA A O 1
ATOM 930 N N . ILE A 1 126 ? 3.231 -2.736 12.033 1.00 86.62 126 ILE A N 1
ATOM 931 C CA . ILE A 1 126 ? 3.537 -2.208 10.703 1.00 86.62 126 ILE A CA 1
ATOM 932 C C . ILE A 1 126 ? 2.239 -2.254 9.896 1.00 86.62 126 ILE A C 1
ATOM 934 O O . ILE A 1 126 ? 1.533 -3.266 9.925 1.00 86.62 126 ILE A O 1
ATOM 938 N N . TRP A 1 127 ? 1.944 -1.182 9.162 1.00 90.25 127 TRP A N 1
ATOM 939 C CA . TRP A 1 127 ? 0.793 -1.127 8.265 1.00 90.25 127 TRP A CA 1
ATOM 940 C C . TRP A 1 127 ? 0.986 -1.998 7.026 1.00 90.25 127 TRP A C 1
ATOM 942 O O . TRP A 1 127 ? 2.054 -2.040 6.411 1.00 90.25 127 TRP A O 1
ATOM 952 N N . ARG A 1 128 ? -0.080 -2.695 6.645 1.00 91.56 128 ARG A N 1
ATOM 953 C CA . ARG A 1 128 ? -0.121 -3.645 5.538 1.00 91.56 128 ARG A CA 1
ATOM 954 C C . ARG A 1 128 ? -1.338 -3.381 4.672 1.00 91.56 128 ARG A C 1
ATOM 956 O O . ARG A 1 128 ? -2.403 -3.027 5.177 1.00 91.56 128 ARG A O 1
ATOM 963 N N . ILE A 1 129 ? -1.164 -3.603 3.379 1.00 89.44 129 ILE A N 1
ATOM 964 C CA . ILE A 1 129 ? -2.229 -3.628 2.384 1.00 89.44 129 ILE A CA 1
ATOM 965 C C . ILE A 1 129 ? -2.566 -5.098 2.168 1.00 89.44 129 ILE A C 1
ATOM 967 O O . ILE A 1 129 ? -1.712 -5.883 1.756 1.00 89.44 129 ILE A O 1
ATOM 971 N N . VAL A 1 130 ? -3.801 -5.474 2.478 1.00 88.81 130 VAL A N 1
ATOM 972 C CA . VAL A 1 130 ? -4.280 -6.851 2.392 1.00 88.81 130 VAL A CA 1
ATOM 973 C C . VAL A 1 130 ? -5.492 -6.886 1.476 1.00 88.81 130 VAL A C 1
ATOM 975 O O . VAL A 1 130 ? -6.420 -6.091 1.621 1.00 88.81 130 VAL A O 1
ATOM 978 N N . THR A 1 131 ? -5.498 -7.819 0.533 1.00 86.12 131 THR A N 1
ATOM 979 C CA . THR A 1 131 ? -6.650 -8.079 -0.328 1.00 86.12 131 THR A CA 1
ATOM 980 C C . THR A 1 131 ? -7.128 -9.521 -0.178 1.00 86.12 131 THR A C 1
ATOM 982 O O . THR A 1 131 ? -6.729 -10.242 0.741 1.00 86.12 131 THR A O 1
ATOM 985 N N . ASP A 1 132 ? -8.033 -9.949 -1.053 1.00 83.06 132 ASP A N 1
ATOM 986 C CA . ASP A 1 132 ? -8.370 -11.359 -1.244 1.00 83.06 132 ASP A CA 1
ATOM 987 C C . ASP A 1 132 ? -7.235 -12.161 -1.904 1.00 83.06 132 ASP A C 1
ATOM 989 O O . ASP A 1 132 ? -7.236 -13.382 -1.815 1.00 83.06 132 ASP A O 1
ATOM 993 N N . GLN A 1 133 ? -6.265 -11.496 -2.537 1.00 83.44 133 GLN A N 1
ATOM 994 C CA . GLN A 1 133 ? -5.204 -12.144 -3.316 1.00 83.44 133 GLN A CA 1
ATOM 995 C C . GLN A 1 133 ? -3.807 -11.938 -2.742 1.00 83.44 133 GLN A C 1
ATOM 997 O O . GLN A 1 133 ? -2.961 -12.824 -2.858 1.00 83.44 133 GLN A O 1
ATOM 1002 N N . ILE A 1 134 ? -3.544 -10.769 -2.159 1.00 88.25 134 ILE A N 1
ATOM 1003 C CA . ILE A 1 134 ? -2.199 -10.372 -1.753 1.00 88.25 134 ILE A CA 1
ATOM 1004 C C . ILE A 1 134 ? -2.164 -9.806 -0.349 1.00 88.25 134 ILE A C 1
ATOM 1006 O O . ILE A 1 134 ? -3.162 -9.358 0.213 1.00 88.25 134 ILE A O 1
ATOM 1010 N N . ASP A 1 135 ? -0.956 -9.786 0.179 1.00 91.38 135 ASP A N 1
ATOM 1011 C CA . ASP A 1 135 ? -0.607 -9.134 1.417 1.00 91.38 135 ASP A CA 1
ATOM 1012 C C . ASP A 1 135 ? 0.796 -8.538 1.259 1.00 91.38 135 ASP A C 1
ATOM 1014 O O . ASP A 1 135 ? 1.742 -9.253 0.919 1.00 91.38 135 ASP A O 1
ATOM 1018 N N . CYS A 1 136 ? 0.932 -7.230 1.460 1.00 92.00 136 CYS A N 1
ATOM 1019 C CA . CYS A 1 136 ? 2.214 -6.537 1.393 1.00 92.00 136 CYS A CA 1
ATOM 1020 C C . CYS A 1 136 ? 2.297 -5.417 2.431 1.00 92.00 136 CYS A C 1
ATOM 1022 O O . CYS A 1 136 ? 1.295 -4.972 2.993 1.00 92.00 136 CYS A O 1
ATOM 1024 N N . TRP A 1 137 ? 3.508 -4.941 2.700 1.00 92.81 137 TRP A N 1
ATOM 1025 C CA . TRP A 1 137 ? 3.715 -3.785 3.565 1.00 92.81 137 TRP A CA 1
ATOM 1026 C C . TRP A 1 137 ? 3.288 -2.495 2.872 1.00 92.81 137 TRP A C 1
ATOM 1028 O O . TRP A 1 137 ? 3.408 -2.349 1.654 1.00 92.81 137 TRP A O 1
ATOM 1038 N N . TRP A 1 138 ? 2.809 -1.548 3.674 1.00 89.44 138 TRP A N 1
ATOM 1039 C CA . TRP A 1 138 ? 2.559 -0.185 3.238 1.00 89.44 138 TRP A CA 1
ATOM 1040 C C . TRP A 1 138 ? 3.835 0.654 3.444 1.00 89.44 138 TRP A C 1
ATOM 1042 O O . TRP A 1 138 ? 4.281 0.807 4.583 1.00 89.44 138 TRP A O 1
ATOM 1052 N N . PRO A 1 139 ? 4.436 1.224 2.384 1.00 88.50 139 PRO A N 1
ATOM 1053 C CA . PRO A 1 139 ? 5.609 2.086 2.516 1.00 88.50 139 PRO A CA 1
ATOM 1054 C C . PRO A 1 139 ? 5.276 3.440 3.170 1.00 88.50 139 PRO A C 1
ATOM 1056 O O . PRO A 1 139 ? 4.361 4.140 2.744 1.00 88.50 139 PRO A O 1
ATOM 1059 N N . ALA A 1 140 ? 6.036 3.836 4.192 1.00 82.88 140 ALA A N 1
ATOM 1060 C CA . ALA A 1 140 ? 5.865 5.131 4.860 1.00 82.88 140 ALA A CA 1
ATOM 1061 C C . ALA A 1 140 ? 6.028 6.321 3.891 1.00 82.88 140 ALA A C 1
ATOM 1063 O O . ALA A 1 140 ? 6.844 6.250 2.973 1.00 82.88 140 ALA A O 1
ATOM 1064 N N . GLY A 1 141 ? 5.276 7.407 4.112 1.00 83.12 141 GLY A N 1
ATOM 1065 C CA . GLY A 1 141 ? 5.292 8.605 3.258 1.00 83.12 141 GLY A CA 1
ATOM 1066 C C . GLY A 1 141 ? 4.494 8.461 1.957 1.00 83.12 141 GLY A C 1
ATOM 1067 O O . GLY A 1 141 ? 4.672 9.251 1.029 1.00 83.12 141 GLY A O 1
ATOM 1068 N N . PHE A 1 142 ? 3.649 7.429 1.854 1.00 86.94 142 PHE A N 1
ATOM 1069 C CA . PHE A 1 142 ? 2.795 7.196 0.694 1.00 86.94 142 PHE A CA 1
ATOM 1070 C C . PHE A 1 142 ? 1.318 7.158 1.075 1.00 86.94 142 PHE A C 1
ATOM 1072 O O . PHE A 1 142 ? 0.911 6.532 2.057 1.00 86.94 142 PHE A O 1
ATOM 1079 N N . SER A 1 143 ? 0.499 7.750 0.212 1.00 85.12 143 SER A N 1
ATOM 1080 C CA . SER A 1 143 ? -0.956 7.660 0.259 1.00 85.12 143 SER A CA 1
ATOM 1081 C C . SER A 1 143 ? -1.469 6.593 -0.697 1.00 85.12 143 SER A C 1
ATOM 1083 O O . SER A 1 143 ? -1.144 6.603 -1.879 1.00 85.12 143 SER A O 1
ATOM 1085 N N . LEU A 1 144 ? -2.281 5.671 -0.193 1.00 85.31 144 LEU A N 1
ATOM 1086 C CA . LEU A 1 144 ? -2.956 4.653 -0.976 1.00 85.31 144 LEU A CA 1
ATOM 1087 C C . LEU A 1 144 ? -4.286 5.188 -1.503 1.00 85.31 144 LEU A C 1
ATOM 1089 O O . LEU A 1 144 ? -5.225 5.502 -0.766 1.00 85.31 144 LEU A O 1
ATOM 1093 N N . ARG A 1 145 ? -4.398 5.166 -2.821 1.00 79.38 145 ARG A N 1
ATOM 1094 C CA . ARG A 1 145 ? -5.654 5.214 -3.548 1.00 79.38 145 ARG A CA 1
ATOM 1095 C C . ARG A 1 145 ? -5.911 3.836 -4.141 1.00 79.38 145 ARG A C 1
ATOM 1097 O O . ARG A 1 145 ? -5.120 3.350 -4.946 1.00 79.38 145 ARG A O 1
ATOM 1104 N N . ALA A 1 146 ? -7.039 3.239 -3.786 1.00 74.38 146 ALA A N 1
ATOM 1105 C CA . ALA A 1 146 ? -7.509 2.010 -4.403 1.00 74.38 146 ALA A CA 1
ATOM 1106 C C . ALA A 1 146 ? -8.803 2.308 -5.165 1.00 74.38 146 ALA A C 1
ATOM 1108 O O . ALA A 1 146 ? -9.761 2.821 -4.594 1.00 74.38 146 ALA A O 1
ATOM 1109 N N . THR A 1 147 ? -8.834 2.031 -6.466 1.00 66.62 147 THR A N 1
ATOM 1110 C CA . THR A 1 147 ? -10.021 2.308 -7.296 1.00 66.62 147 THR A CA 1
ATOM 1111 C C . THR A 1 147 ? -11.025 1.161 -7.265 1.00 66.62 147 THR A C 1
ATOM 1113 O O . THR A 1 147 ? -12.186 1.357 -7.611 1.00 66.62 147 THR A O 1
ATOM 1116 N N . GLY A 1 148 ? -10.589 -0.045 -6.884 1.00 62.62 148 GLY A N 1
ATOM 1117 C CA . GLY A 1 148 ? -11.387 -1.264 -7.042 1.00 62.62 148 GLY A CA 1
ATOM 1118 C C . GLY A 1 148 ? -11.493 -1.734 -8.498 1.00 62.62 148 GLY A C 1
ATOM 1119 O O . GLY A 1 148 ? -11.997 -2.825 -8.749 1.00 62.62 148 GLY A O 1
ATOM 1120 N N . ASP A 1 149 ? -11.005 -0.930 -9.448 1.00 68.19 149 ASP A N 1
ATOM 1121 C CA . ASP A 1 149 ? -11.033 -1.206 -10.877 1.00 68.19 149 ASP A CA 1
ATOM 1122 C C . ASP A 1 149 ? -9.685 -1.779 -11.317 1.00 68.19 149 ASP A C 1
ATOM 1124 O O . ASP A 1 149 ? -8.688 -1.067 -11.459 1.00 68.19 149 ASP A O 1
ATOM 1128 N N . VAL A 1 150 ? -9.669 -3.090 -11.544 1.00 65.62 150 VAL A N 1
ATOM 1129 C CA . VAL A 1 150 ? -8.498 -3.821 -12.044 1.00 65.62 150 VAL A CA 1
ATOM 1130 C C . VAL A 1 150 ? -8.079 -3.390 -13.454 1.00 65.62 150 VAL A C 1
ATOM 1132 O O . VAL A 1 150 ? -6.943 -3.645 -13.845 1.00 65.62 150 VAL A O 1
ATOM 1135 N N . MET A 1 151 ? -8.963 -2.714 -14.197 1.00 66.56 151 MET A N 1
ATOM 1136 C CA . MET A 1 151 ? -8.709 -2.208 -15.548 1.00 66.56 151 MET A CA 1
ATOM 1137 C C . MET A 1 151 ? -8.256 -0.743 -15.564 1.00 66.56 151 MET A C 1
ATOM 1139 O O . MET A 1 151 ? -8.027 -0.189 -16.643 1.00 66.56 151 MET A O 1
ATOM 1143 N N . ALA A 1 152 ? -8.106 -0.106 -14.397 1.00 69.38 152 ALA A N 1
ATOM 1144 C CA . ALA A 1 152 ? -7.635 1.268 -14.319 1.00 69.38 152 ALA A CA 1
ATOM 1145 C C . ALA A 1 152 ? -6.256 1.411 -15.002 1.00 69.38 152 ALA A C 1
ATOM 1147 O O . ALA A 1 152 ? -5.379 0.561 -14.823 1.00 69.38 152 ALA A O 1
ATOM 1148 N N . PRO A 1 153 ? -6.015 2.499 -15.759 1.00 68.19 153 PRO A N 1
ATOM 1149 C CA . PRO A 1 153 ? -4.779 2.683 -16.532 1.00 68.19 153 PRO A CA 1
ATOM 1150 C C . PRO A 1 153 ? -3.517 2.745 -15.658 1.00 68.19 153 PRO A C 1
ATOM 1152 O O . PRO A 1 153 ? -2.414 2.449 -16.118 1.00 68.19 153 PRO A O 1
ATOM 1155 N N . ASP A 1 154 ? -3.703 3.099 -14.391 1.00 71.56 154 ASP A N 1
ATOM 1156 C CA . ASP A 1 154 ? -2.682 3.201 -13.355 1.00 71.56 154 ASP A CA 1
ATOM 1157 C C . ASP A 1 154 ? -2.734 2.040 -12.351 1.00 71.56 154 ASP A C 1
ATOM 1159 O O . ASP A 1 154 ? -2.068 2.086 -11.318 1.00 71.56 154 ASP A O 1
ATOM 1163 N N . GLY A 1 155 ? -3.494 0.993 -12.673 1.00 73.75 155 GLY A N 1
ATOM 1164 C CA . GLY A 1 155 ? -3.682 -0.186 -11.844 1.00 73.75 155 GLY A CA 1
ATOM 1165 C C . GLY A 1 155 ? -4.706 0.024 -10.722 1.00 73.75 155 GLY A C 1
ATOM 1166 O O . GLY A 1 155 ? -5.116 1.153 -10.438 1.00 73.75 155 GLY A O 1
ATOM 1167 N N . PRO A 1 156 ? -5.138 -1.072 -10.074 1.00 75.88 156 PRO A N 1
ATOM 1168 C CA . PRO A 1 156 ? -6.113 -1.029 -8.985 1.00 75.88 156 PRO A CA 1
ATOM 1169 C C . PRO A 1 156 ? -5.602 -0.336 -7.714 1.00 75.88 156 PRO A C 1
ATOM 1171 O O . PRO A 1 156 ? -6.419 0.136 -6.919 1.00 75.88 156 PRO A O 1
ATOM 1174 N N . PHE A 1 157 ? -4.278 -0.267 -7.522 1.00 80.75 157 PHE A N 1
ATOM 1175 C CA . PHE A 1 157 ? -3.637 0.378 -6.375 1.00 80.75 157 PHE A CA 1
ATOM 1176 C C . PHE A 1 157 ? -2.613 1.407 -6.835 1.00 80.75 157 PHE A C 1
ATOM 1178 O O . PHE A 1 157 ? -1.703 1.106 -7.612 1.00 80.75 157 PHE A O 1
ATOM 1185 N N . HIS A 1 158 ? -2.742 2.606 -6.286 1.00 86.19 158 HIS A N 1
ATOM 1186 C CA . HIS A 1 158 ? -1.886 3.742 -6.555 1.00 86.19 158 HIS A CA 1
ATOM 1187 C C . HIS A 1 158 ? -1.379 4.310 -5.233 1.00 86.19 158 HIS A C 1
ATOM 1189 O O . HIS A 1 158 ? -2.166 4.812 -4.434 1.00 86.19 158 HIS A O 1
ATOM 1195 N N . LEU A 1 159 ? -0.072 4.220 -5.006 1.00 89.00 159 LEU A N 1
ATOM 1196 C CA . LEU A 1 159 ? 0.598 4.808 -3.859 1.00 89.00 159 LEU A CA 1
ATOM 1197 C C . LEU A 1 159 ? 1.284 6.101 -4.303 1.00 89.00 159 LEU A C 1
ATOM 1199 O O . LEU A 1 159 ? 2.290 6.032 -5.002 1.00 89.00 159 LEU A O 1
ATOM 1203 N N . ALA A 1 160 ? 0.761 7.262 -3.918 1.00 88.56 160 ALA A N 1
ATOM 1204 C CA . ALA A 1 160 ? 1.363 8.557 -4.244 1.00 88.56 160 ALA A CA 1
ATOM 1205 C C . ALA A 1 160 ? 2.279 9.033 -3.111 1.00 88.56 160 ALA A C 1
ATOM 1207 O O . ALA A 1 160 ? 1.873 8.993 -1.947 1.00 88.56 160 ALA A O 1
ATOM 1208 N N . HIS A 1 161 ? 3.487 9.479 -3.456 1.00 88.19 161 HIS A N 1
ATOM 1209 C CA . HIS A 1 161 ? 4.469 10.004 -2.508 1.00 88.19 161 HIS A CA 1
ATOM 1210 C C . HIS A 1 161 ? 4.029 11.378 -1.982 1.00 88.19 161 HIS A C 1
ATOM 1212 O O . HIS A 1 161 ? 3.583 12.241 -2.743 1.00 88.19 161 HIS A O 1
ATOM 1218 N N . GLU A 1 162 ? 4.136 11.584 -0.674 1.00 78.56 162 GLU A N 1
ATOM 1219 C CA . GLU A 1 162 ? 3.742 12.838 -0.037 1.00 78.56 162 GLU A CA 1
ATOM 1220 C C . GLU A 1 162 ? 4.495 14.047 -0.605 1.00 78.56 162 GLU A C 1
ATOM 1222 O O . GLU A 1 162 ? 5.705 14.028 -0.813 1.00 78.56 162 GLU A O 1
ATOM 1227 N N . GLY A 1 163 ? 3.754 15.124 -0.876 1.00 72.12 163 GLY A N 1
ATOM 1228 C CA . GLY A 1 163 ? 4.319 16.363 -1.412 1.00 72.12 163 GLY A CA 1
ATOM 1229 C C . GLY A 1 163 ? 4.682 16.332 -2.902 1.00 72.12 163 GLY A C 1
ATOM 1230 O O . GLY A 1 163 ? 5.098 17.365 -3.423 1.00 72.12 163 GLY A O 1
ATOM 1231 N N . ALA A 1 164 ? 4.477 15.214 -3.613 1.00 78.06 164 ALA A N 1
ATOM 1232 C CA . ALA A 1 164 ? 4.818 15.083 -5.029 1.00 78.06 164 ALA A CA 1
ATOM 1233 C C . ALA A 1 164 ? 3.635 14.581 -5.880 1.00 78.06 164 ALA A C 1
ATOM 1235 O O . ALA A 1 164 ? 3.119 13.483 -5.701 1.00 78.06 164 ALA A O 1
ATOM 1236 N N . SER A 1 165 ? 3.221 15.371 -6.878 1.00 71.06 165 SER A N 1
ATOM 1237 C CA . SER A 1 165 ? 2.089 15.041 -7.764 1.00 71.06 165 SER A CA 1
ATOM 1238 C C . SER A 1 165 ? 2.394 13.976 -8.822 1.00 71.06 165 SER A C 1
ATOM 1240 O O . SER A 1 165 ? 1.480 13.497 -9.494 1.00 71.06 165 SER A O 1
ATOM 1242 N N . HIS A 1 166 ? 3.669 13.646 -9.027 1.00 81.25 166 HIS A N 1
ATOM 1243 C CA . HIS A 1 166 ? 4.126 12.779 -10.120 1.00 81.25 166 HIS A CA 1
ATOM 1244 C C . HIS A 1 166 ? 4.878 11.532 -9.652 1.00 81.25 166 HIS A C 1
ATOM 1246 O O . HIS A 1 166 ? 5.138 10.646 -10.473 1.00 81.25 166 HIS A O 1
ATOM 1252 N N . ASP A 1 167 ? 5.189 11.460 -8.360 1.00 89.88 167 ASP A N 1
ATOM 1253 C CA . ASP A 1 167 ? 5.976 10.390 -7.769 1.00 89.88 167 ASP A CA 1
ATOM 1254 C C . ASP A 1 167 ? 5.026 9.355 -7.172 1.00 89.88 167 ASP A C 1
ATOM 1256 O O . ASP A 1 167 ? 4.244 9.649 -6.265 1.00 89.88 167 ASP A O 1
ATOM 1260 N N . ALA A 1 168 ? 5.046 8.147 -7.724 1.00 92.06 168 ALA A N 1
ATOM 1261 C CA . ALA A 1 168 ? 4.049 7.141 -7.409 1.00 92.06 168 ALA A CA 1
ATOM 1262 C C . ALA A 1 168 ? 4.540 5.711 -7.627 1.00 92.06 168 ALA A C 1
ATOM 1264 O O . ALA A 1 168 ? 5.386 5.434 -8.480 1.00 92.06 168 ALA A O 1
ATOM 1265 N N . ILE A 1 169 ? 3.936 4.780 -6.894 1.00 93.56 169 ILE A N 1
ATOM 1266 C CA . ILE A 1 169 ? 4.081 3.339 -7.070 1.00 93.56 169 ILE A CA 1
ATOM 1267 C C . ILE A 1 169 ? 2.716 2.777 -7.465 1.00 93.56 169 ILE A C 1
ATOM 1269 O O . ILE A 1 169 ? 1.714 2.983 -6.786 1.00 93.56 169 ILE A O 1
ATOM 1273 N N . HIS A 1 170 ? 2.680 2.053 -8.573 1.00 90.75 170 HIS A N 1
ATOM 1274 C CA . HIS A 1 170 ? 1.483 1.413 -9.101 1.00 90.75 170 HIS A CA 1
ATOM 1275 C C . HIS A 1 170 ? 1.645 -0.096 -9.036 1.00 90.75 170 HIS A C 1
ATOM 1277 O O . HIS A 1 170 ? 2.680 -0.612 -9.458 1.00 90.75 170 HIS A O 1
ATOM 1283 N N . LEU A 1 171 ? 0.623 -0.800 -8.561 1.00 89.12 171 LEU A N 1
ATOM 1284 C CA . LEU A 1 171 ? 0.612 -2.258 -8.487 1.00 89.12 171 LEU A CA 1
ATOM 1285 C C . LEU A 1 171 ? -0.443 -2.815 -9.446 1.00 89.12 171 LEU A C 1
ATOM 1287 O O . LEU A 1 171 ? -1.633 -2.535 -9.309 1.00 89.12 171 LEU A O 1
ATOM 1291 N N . PHE A 1 172 ? 0.010 -3.626 -10.400 1.00 85.88 172 PHE A N 1
ATOM 1292 C CA . PHE A 1 172 ? -0.802 -4.288 -11.416 1.00 85.88 172 PHE A CA 1
ATOM 1293 C C . PHE A 1 172 ? -0.740 -5.804 -11.232 1.00 85.88 172 PHE A C 1
ATOM 1295 O O . PHE A 1 172 ? 0.321 -6.355 -10.939 1.00 85.88 172 PHE A O 1
ATOM 1302 N N . GLY A 1 173 ? -1.849 -6.492 -11.487 1.00 80.19 173 GLY A N 1
ATOM 1303 C CA . GLY A 1 173 ? -1.892 -7.951 -11.521 1.00 80.19 173 GLY A CA 1
ATOM 1304 C C . GLY A 1 173 ? -3.015 -8.561 -10.679 1.00 80.19 173 GLY A C 1
ATOM 1305 O O . GLY A 1 173 ? -3.816 -7.823 -10.102 1.00 80.19 173 GLY A O 1
ATOM 1306 N N . PRO A 1 174 ? -3.087 -9.902 -10.639 1.00 84.38 174 PRO A N 1
ATOM 1307 C CA . PRO A 1 174 ? -2.103 -10.839 -11.183 1.00 84.38 174 PRO A CA 1
ATOM 1308 C C . PRO A 1 174 ? -2.142 -10.877 -12.720 1.00 84.38 174 PRO A C 1
ATOM 1310 O O . PRO A 1 174 ? -3.205 -10.963 -13.329 1.00 84.38 174 PRO A O 1
ATOM 1313 N N . LEU A 1 175 ? -0.973 -10.802 -13.357 1.00 84.62 175 LEU A N 1
ATOM 1314 C CA . LEU A 1 175 ? -0.786 -10.944 -14.802 1.00 84.62 175 LEU A CA 1
ATOM 1315 C C . LEU A 1 175 ? -0.336 -12.371 -15.116 1.00 84.62 175 LEU A C 1
ATOM 1317 O O . LEU A 1 175 ? 0.557 -12.896 -14.452 1.00 84.62 175 LEU A O 1
ATOM 1321 N N . ILE A 1 176 ? -0.937 -12.988 -16.135 1.00 84.31 176 ILE A N 1
ATOM 1322 C CA . ILE A 1 176 ? -0.700 -14.391 -16.503 1.00 84.31 176 ILE A CA 1
ATOM 1323 C C . ILE A 1 176 ? -0.382 -14.494 -17.998 1.00 84.31 176 ILE A C 1
ATOM 1325 O O . ILE A 1 176 ? -1.027 -13.842 -18.824 1.00 84.31 176 ILE A O 1
ATOM 1329 N N . GLY A 1 177 ? 0.590 -15.345 -18.340 1.00 80.88 177 GLY A N 1
ATOM 1330 C CA . GLY A 1 177 ? 0.926 -15.705 -19.720 1.00 80.88 177 GLY A CA 1
ATOM 1331 C C . GLY A 1 177 ? 1.288 -14.498 -20.588 1.00 80.88 177 GLY A C 1
ATOM 1332 O O . GLY A 1 177 ? 2.136 -13.687 -20.223 1.00 80.88 177 GLY A O 1
ATOM 1333 N N . GLU A 1 178 ? 0.621 -14.365 -21.735 1.00 78.69 178 GLU A N 1
ATOM 1334 C CA . GLU A 1 178 ? 0.880 -13.307 -22.725 1.00 78.69 178 GLU A CA 1
ATOM 1335 C C . GLU A 1 178 ? 0.548 -11.887 -22.235 1.00 78.69 178 GLU A C 1
ATOM 1337 O O . GLU A 1 178 ? 0.961 -10.910 -22.859 1.00 78.69 178 GLU A O 1
ATOM 1342 N N . ASN A 1 179 ? -0.159 -11.754 -21.107 1.00 79.12 179 ASN A N 1
ATOM 1343 C CA . ASN A 1 179 ? -0.450 -10.456 -20.494 1.00 79.12 179 ASN A CA 1
ATOM 1344 C C . ASN A 1 179 ? 0.715 -9.910 -19.662 1.00 79.12 179 ASN A C 1
ATOM 1346 O O . ASN A 1 179 ? 0.657 -8.765 -19.218 1.00 79.12 179 ASN A O 1
ATOM 1350 N N . ILE A 1 180 ? 1.758 -10.708 -19.425 1.00 81.69 180 ILE A N 1
ATOM 1351 C CA . ILE A 1 180 ? 2.978 -10.236 -18.776 1.00 81.69 180 ILE A CA 1
ATOM 1352 C C . ILE A 1 180 ? 3.780 -9.454 -19.828 1.00 81.69 180 ILE A C 1
ATOM 1354 O O . ILE A 1 180 ? 4.263 -10.052 -20.795 1.00 81.69 180 ILE A O 1
ATOM 1358 N N . PRO A 1 181 ? 3.947 -8.127 -19.683 1.00 81.06 181 PRO A N 1
ATOM 1359 C CA . PRO A 1 181 ? 4.719 -7.361 -20.647 1.00 81.06 181 PRO A CA 1
ATOM 1360 C C . PRO A 1 181 ? 6.180 -7.819 -20.629 1.00 81.06 181 PRO A C 1
ATOM 1362 O O . PRO A 1 181 ? 6.755 -8.052 -19.567 1.00 81.06 181 PRO A O 1
ATOM 1365 N N . ALA A 1 182 ? 6.798 -7.932 -21.802 1.00 78.62 182 ALA A N 1
ATOM 1366 C CA . ALA A 1 182 ? 8.235 -8.175 -21.893 1.00 78.62 182 ALA A CA 1
ATOM 1367 C C . ALA A 1 182 ? 9.008 -6.929 -21.409 1.00 78.62 182 ALA A C 1
ATOM 1369 O O . ALA A 1 182 ? 8.571 -5.816 -21.726 1.00 78.62 182 ALA A O 1
ATOM 1370 N N . PRO A 1 183 ? 10.139 -7.069 -20.688 1.00 73.38 183 PRO A N 1
ATOM 1371 C CA . PRO A 1 183 ? 10.908 -5.932 -20.174 1.00 73.38 183 PRO A CA 1
ATOM 1372 C C . PRO A 1 183 ? 11.276 -4.891 -21.238 1.00 73.38 183 PRO A C 1
ATOM 1374 O O . PRO A 1 183 ? 11.234 -3.691 -20.982 1.00 73.38 183 PRO A O 1
ATOM 1377 N N . GLU A 1 184 ? 11.560 -5.335 -22.462 1.00 70.56 184 GLU A N 1
ATOM 1378 C CA . GLU A 1 184 ? 11.913 -4.485 -23.605 1.00 70.56 184 GLU A CA 1
ATOM 1379 C C . GLU A 1 184 ? 10.724 -3.645 -24.096 1.00 70.56 184 GLU A C 1
ATOM 1381 O O . GLU A 1 184 ? 10.901 -2.613 -24.738 1.00 70.56 184 GLU A O 1
ATOM 1386 N N . ARG A 1 185 ? 9.493 -4.068 -23.788 1.00 74.44 185 ARG A N 1
ATOM 1387 C CA . ARG A 1 185 ? 8.249 -3.369 -24.146 1.00 74.44 185 ARG A CA 1
ATOM 1388 C C . ARG A 1 185 ? 7.779 -2.393 -23.065 1.00 74.44 185 ARG A C 1
ATOM 1390 O O . ARG A 1 185 ? 6.812 -1.674 -23.293 1.00 74.44 185 ARG A O 1
ATOM 1397 N N . LEU A 1 186 ? 8.449 -2.341 -21.911 1.00 72.62 186 LEU A N 1
ATOM 1398 C CA . LEU A 1 186 ? 8.126 -1.415 -20.816 1.00 72.62 186 LEU A CA 1
ATOM 1399 C C . LEU A 1 186 ? 8.591 0.025 -21.072 1.00 72.62 186 LEU A C 1
ATOM 1401 O O . LEU A 1 186 ? 8.247 0.927 -20.301 1.00 72.62 186 LEU A O 1
ATOM 1405 N N . HIS A 1 187 ? 9.364 0.249 -22.140 1.00 63.22 187 HIS A N 1
ATOM 1406 C CA . HIS A 1 187 ? 9.815 1.569 -22.566 1.00 63.22 187 HIS A CA 1
ATOM 1407 C C . HIS A 1 187 ? 8.618 2.438 -22.978 1.00 63.22 187 HIS A C 1
ATOM 1409 O O . HIS A 1 187 ? 8.256 2.537 -24.148 1.00 63.22 187 HIS A O 1
ATOM 1415 N N . GLY A 1 188 ? 8.018 3.127 -22.009 1.00 54.34 188 GLY A N 1
ATOM 1416 C CA . GLY A 1 188 ? 6.953 4.111 -22.216 1.00 54.34 188 GLY A CA 1
ATOM 1417 C C . GLY A 1 188 ? 7.420 5.411 -22.885 1.00 54.34 188 GLY A C 1
ATOM 1418 O O . GLY A 1 188 ? 6.793 6.446 -22.686 1.00 54.34 188 GLY A O 1
ATOM 1419 N N . GLY A 1 189 ? 8.531 5.388 -23.629 1.00 57.09 189 GLY A N 1
ATOM 1420 C CA . GLY A 1 189 ? 9.181 6.576 -24.193 1.00 57.09 189 GLY A CA 1
ATOM 1421 C C . GLY A 1 189 ? 10.166 7.290 -23.260 1.00 57.09 189 GLY A C 1
ATOM 1422 O O . GLY A 1 189 ? 10.712 8.311 -23.659 1.00 57.09 189 GLY A O 1
ATOM 1423 N N . ASN A 1 190 ? 10.431 6.761 -22.060 1.00 55.53 190 ASN A N 1
ATOM 1424 C CA . ASN A 1 190 ? 11.424 7.319 -21.139 1.00 55.53 190 ASN A CA 1
ATOM 1425 C C . ASN A 1 190 ? 12.768 6.602 -21.292 1.00 55.53 190 ASN A C 1
ATOM 1427 O O . ASN A 1 190 ? 12.894 5.457 -20.858 1.00 55.53 190 ASN A O 1
ATOM 1431 N N . GLY A 1 191 ? 13.738 7.311 -21.877 1.00 63.00 191 GLY A N 1
ATOM 1432 C CA . GLY A 1 191 ? 15.172 7.080 -21.705 1.00 63.00 191 GLY A CA 1
ATOM 1433 C C . GLY A 1 191 ? 15.735 5.708 -22.087 1.00 63.00 191 GLY A C 1
ATOM 1434 O O . GLY A 1 191 ? 15.038 4.799 -22.547 1.00 63.00 191 GLY A O 1
ATOM 1435 N N . ALA A 1 192 ? 17.046 5.563 -21.902 1.00 71.94 192 ALA A N 1
ATOM 1436 C CA . ALA A 1 192 ? 17.731 4.286 -22.060 1.00 71.94 192 ALA A CA 1
ATOM 1437 C C . ALA A 1 192 ? 17.539 3.422 -20.803 1.00 71.94 192 ALA A C 1
ATOM 1439 O O . ALA A 1 192 ? 17.390 3.926 -19.689 1.00 71.94 192 ALA A O 1
ATOM 1440 N N . ARG A 1 193 ? 17.555 2.096 -20.973 1.00 77.75 193 ARG A N 1
ATOM 1441 C CA . ARG A 1 193 ? 17.675 1.180 -19.834 1.00 77.75 193 ARG A CA 1
ATOM 1442 C C . ARG A 1 193 ? 19.063 1.363 -19.238 1.00 77.75 193 ARG A C 1
ATOM 1444 O O . ARG A 1 193 ? 20.048 1.146 -19.939 1.00 77.75 193 ARG A O 1
ATOM 1451 N N . ILE A 1 194 ? 19.122 1.724 -17.964 1.00 78.56 194 ILE A N 1
ATOM 1452 C CA . ILE A 1 194 ? 20.395 1.973 -17.277 1.00 78.56 194 ILE A CA 1
ATOM 1453 C C . ILE A 1 194 ? 20.790 0.827 -16.351 1.00 78.56 194 ILE A C 1
ATOM 1455 O O . ILE A 1 194 ? 21.973 0.626 -16.107 1.00 78.56 194 ILE A O 1
ATOM 1459 N N . ASP A 1 195 ? 19.815 0.053 -15.863 1.00 79.81 195 ASP A N 1
ATOM 1460 C CA . ASP A 1 195 ? 20.072 -0.973 -14.858 1.00 79.81 195 ASP A CA 1
ATOM 1461 C C . ASP A 1 195 ? 19.025 -2.099 -14.884 1.00 79.81 195 ASP A C 1
ATOM 1463 O O . ASP A 1 195 ? 17.876 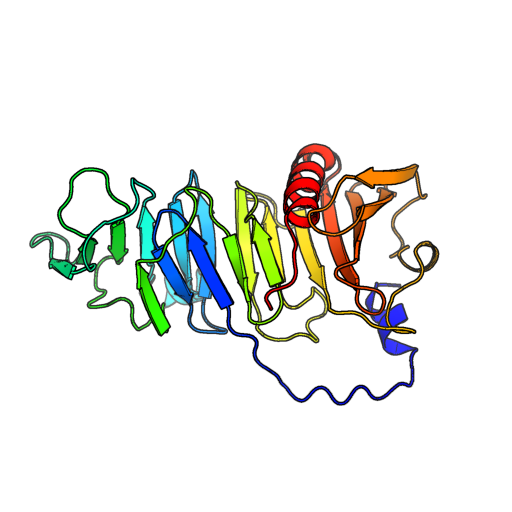-1.925 -15.314 1.00 79.81 195 ASP A O 1
ATOM 1467 N N . ALA A 1 196 ? 19.436 -3.278 -14.430 1.00 86.94 196 ALA A N 1
ATOM 1468 C CA . ALA A 1 196 ? 18.550 -4.356 -14.033 1.00 86.94 196 ALA A CA 1
ATOM 1469 C C . ALA A 1 196 ? 19.198 -5.192 -12.939 1.00 86.94 196 ALA A C 1
ATOM 1471 O O . ALA A 1 196 ? 20.382 -5.516 -13.004 1.00 86.94 196 ALA A O 1
ATOM 1472 N N . GLY A 1 197 ? 18.376 -5.628 -11.998 1.00 90.38 197 GLY A N 1
ATOM 1473 C CA . GLY A 1 197 ? 18.842 -6.402 -10.866 1.00 90.38 197 GLY A CA 1
ATOM 1474 C C . GLY A 1 197 ? 17.765 -7.312 -10.312 1.00 90.38 197 GLY A C 1
ATOM 1475 O O . GLY A 1 197 ? 16.696 -7.521 -10.900 1.00 90.38 197 GLY A O 1
ATOM 1476 N N . SER A 1 198 ? 18.084 -7.881 -9.162 1.00 92.50 198 SER A N 1
ATOM 1477 C CA . SER A 1 198 ? 17.174 -8.709 -8.395 1.00 92.50 198 SER A CA 1
ATOM 1478 C C . SER A 1 198 ? 17.300 -8.376 -6.923 1.00 92.50 198 SER A C 1
ATOM 1480 O O . SER A 1 198 ? 18.412 -8.208 -6.427 1.00 92.50 198 SER A O 1
ATOM 1482 N N . LEU A 1 199 ? 16.170 -8.366 -6.232 1.00 93.94 199 LEU A N 1
ATOM 1483 C CA . LEU A 1 199 ? 16.107 -8.283 -4.781 1.00 93.94 199 LEU A CA 1
ATOM 1484 C C . LEU A 1 199 ? 15.435 -9.533 -4.213 1.00 93.94 199 LEU A C 1
ATOM 1486 O O . LEU A 1 199 ? 14.705 -10.243 -4.912 1.00 93.94 199 LEU A O 1
ATOM 1490 N N . GLU A 1 200 ? 15.709 -9.821 -2.947 1.00 93.25 200 GLU A N 1
ATOM 1491 C CA . GLU A 1 200 ? 15.055 -10.909 -2.228 1.00 93.25 200 GLU A CA 1
ATOM 1492 C C . GLU A 1 200 ? 13.572 -10.577 -2.020 1.00 93.25 200 GLU A C 1
ATOM 1494 O O . GLU A 1 200 ? 13.230 -9.498 -1.540 1.00 93.25 200 GLU A O 1
ATOM 1499 N N . GLY A 1 201 ? 12.687 -11.492 -2.419 1.00 89.88 201 GLY A N 1
ATOM 1500 C CA . GLY A 1 201 ? 11.246 -11.352 -2.228 1.00 89.88 201 GLY A CA 1
ATOM 1501 C C . GLY A 1 201 ? 10.698 -12.412 -1.285 1.00 89.88 201 GLY A C 1
ATOM 1502 O O . GLY A 1 201 ? 11.284 -13.482 -1.141 1.00 89.88 201 GLY A O 1
ATOM 1503 N N . ALA A 1 202 ? 9.536 -12.137 -0.691 1.00 88.06 202 ALA A N 1
ATOM 1504 C CA . ALA A 1 202 ? 8.891 -12.999 0.300 1.00 88.06 202 ALA A CA 1
ATOM 1505 C C . ALA A 1 202 ? 8.605 -14.427 -0.197 1.00 88.06 202 ALA A C 1
ATOM 1507 O O . ALA A 1 202 ? 8.505 -15.345 0.614 1.00 88.06 202 ALA A O 1
ATOM 1508 N N . VAL A 1 203 ? 8.444 -14.612 -1.512 1.00 86.50 203 VAL A N 1
ATOM 1509 C CA . VAL A 1 203 ? 8.183 -15.924 -2.130 1.00 86.50 203 VAL A CA 1
ATOM 1510 C C . VAL A 1 203 ? 9.294 -16.321 -3.097 1.00 86.50 203 VAL A C 1
ATOM 1512 O O . VAL A 1 203 ? 9.810 -17.435 -3.045 1.00 86.50 203 VAL A O 1
ATOM 1515 N N . LYS A 1 204 ? 9.649 -15.416 -4.012 1.00 88.75 204 LYS A N 1
ATOM 1516 C CA . LYS A 1 204 ? 10.694 -15.597 -5.023 1.00 88.75 204 LYS A CA 1
ATOM 1517 C C . LYS A 1 204 ? 11.470 -14.292 -5.186 1.00 88.75 204 LYS A C 1
ATOM 1519 O O . LYS A 1 204 ? 10.907 -13.232 -4.908 1.00 88.75 204 LYS A O 1
ATOM 1524 N N . PRO A 1 205 ? 12.715 -14.345 -5.694 1.00 91.00 205 PRO A N 1
ATOM 1525 C CA . PRO A 1 205 ? 13.448 -13.140 -6.054 1.00 91.00 205 PRO A CA 1
ATOM 1526 C C . PRO A 1 205 ? 12.630 -12.251 -6.995 1.00 91.00 205 PRO A C 1
ATOM 1528 O O . PRO A 1 205 ? 12.073 -12.724 -7.991 1.00 91.00 205 PRO A O 1
ATOM 1531 N N . VAL A 1 206 ? 12.580 -10.960 -6.683 1.00 93.31 206 VAL A N 1
ATOM 1532 C CA . VAL A 1 206 ? 11.909 -9.950 -7.499 1.00 93.31 206 VAL A CA 1
ATOM 1533 C C . VAL A 1 206 ? 12.921 -9.393 -8.481 1.00 93.31 206 VAL A C 1
ATOM 1535 O O . VAL A 1 206 ? 13.968 -8.886 -8.082 1.00 93.31 206 VAL A O 1
ATOM 1538 N N . LYS A 1 207 ? 12.610 -9.465 -9.774 1.00 93.88 207 LYS A N 1
ATOM 1539 C CA . LYS A 1 207 ? 13.439 -8.847 -10.816 1.00 93.88 207 LYS A CA 1
ATOM 1540 C C . LYS A 1 207 ? 13.012 -7.406 -11.017 1.00 93.88 207 LYS A C 1
ATOM 1542 O O . LYS A 1 207 ? 11.811 -7.140 -11.033 1.00 93.88 207 LYS A O 1
ATOM 1547 N N . HIS A 1 208 ? 13.963 -6.504 -11.233 1.00 93.88 208 HIS A N 1
ATOM 1548 C CA . HIS A 1 208 ? 13.655 -5.116 -11.555 1.00 93.88 208 HIS A CA 1
ATOM 1549 C C . HIS A 1 208 ? 14.436 -4.586 -12.758 1.00 93.88 208 HIS A C 1
ATOM 1551 O O . HIS A 1 208 ? 15.527 -5.057 -13.078 1.00 93.88 208 HIS A O 1
ATOM 1557 N N . TYR A 1 209 ? 13.862 -3.574 -13.406 1.00 92.06 209 TYR A N 1
ATOM 1558 C CA . TYR A 1 209 ? 14.405 -2.902 -14.585 1.00 92.06 209 TYR A CA 1
ATOM 1559 C C . TYR A 1 209 ? 14.253 -1.392 -14.419 1.00 92.06 209 TYR A C 1
ATOM 1561 O O . TYR A 1 209 ? 13.132 -0.914 -14.227 1.00 92.06 209 TYR A O 1
ATOM 1569 N N . THR A 1 210 ? 15.364 -0.657 -14.489 1.00 90.62 210 THR A N 1
ATOM 1570 C CA . THR A 1 210 ? 15.399 0.797 -14.278 1.00 90.62 210 THR A CA 1
ATOM 1571 C C . THR A 1 210 ? 15.653 1.528 -15.593 1.00 90.62 210 THR A C 1
ATOM 1573 O O . THR A 1 210 ? 16.541 1.168 -16.373 1.00 90.62 210 THR A O 1
ATOM 1576 N N . PHE A 1 211 ? 14.881 2.585 -15.809 1.00 88.94 211 PHE A N 1
ATOM 1577 C CA . PHE A 1 211 ? 14.935 3.466 -16.965 1.00 88.94 211 PHE A CA 1
ATOM 1578 C C . PHE A 1 211 ? 15.013 4.902 -16.465 1.00 88.94 211 PHE A C 1
ATOM 1580 O O . PHE A 1 211 ? 14.228 5.298 -15.605 1.00 88.94 211 PHE A O 1
ATOM 1587 N N . GLU A 1 212 ? 15.932 5.685 -17.007 1.00 86.19 212 GLU A N 1
ATOM 1588 C CA . GLU A 1 212 ? 16.137 7.073 -16.599 1.00 86.19 212 GLU A CA 1
ATOM 1589 C C . GLU A 1 212 ? 16.044 7.978 -17.821 1.00 86.19 212 GLU A C 1
ATOM 1591 O O . GLU A 1 212 ? 16.667 7.706 -18.847 1.00 86.19 212 GLU A O 1
ATOM 1596 N N . GLY A 1 213 ? 15.222 9.020 -17.726 1.00 83.75 213 GLY A N 1
ATOM 1597 C CA . GLY A 1 213 ? 15.173 10.114 -18.691 1.00 83.75 213 GLY A CA 1
ATOM 1598 C C . GLY A 1 213 ? 15.436 11.449 -18.002 1.00 83.75 213 GLY A C 1
ATOM 1599 O O . GLY A 1 213 ? 15.543 11.507 -16.784 1.00 83.75 213 GLY A O 1
ATOM 1600 N N . ASP A 1 214 ? 15.461 12.532 -18.773 1.00 81.00 214 ASP A N 1
ATOM 1601 C CA . ASP A 1 214 ? 15.993 13.834 -18.336 1.00 81.00 214 ASP A CA 1
ATOM 1602 C C . ASP A 1 214 ? 15.362 14.416 -17.057 1.00 81.00 214 ASP A C 1
ATOM 1604 O O . ASP A 1 214 ? 16.028 15.120 -16.306 1.00 81.00 214 ASP A O 1
ATOM 1608 N N . ALA A 1 215 ? 14.079 14.139 -16.801 1.00 85.94 215 ALA A N 1
ATOM 1609 C CA . ALA A 1 215 ? 13.340 14.689 -15.657 1.00 85.94 215 ALA A CA 1
ATOM 1610 C C . ALA A 1 215 ? 12.700 13.625 -14.751 1.00 85.94 215 ALA A C 1
ATOM 1612 O O . ALA A 1 215 ? 12.102 13.956 -13.726 1.00 85.94 215 ALA A O 1
ATOM 1613 N N . SER A 1 216 ? 12.775 12.344 -15.120 1.00 88.88 216 SER A N 1
ATOM 1614 C CA . SER A 1 216 ? 12.119 11.283 -14.356 1.00 88.88 216 SER A CA 1
ATOM 1615 C C . SER A 1 216 ? 12.786 9.933 -14.546 1.00 88.88 216 SER A C 1
ATOM 1617 O O . SER A 1 216 ? 13.193 9.587 -15.657 1.00 88.88 216 SER A O 1
ATOM 1619 N N . ALA A 1 217 ? 12.769 9.136 -13.486 1.00 90.81 217 ALA A N 1
ATOM 1620 C CA . ALA A 1 217 ? 13.153 7.740 -13.500 1.00 90.81 217 ALA A CA 1
ATOM 1621 C C . ALA A 1 217 ? 11.917 6.836 -13.356 1.00 90.81 217 ALA A C 1
ATOM 1623 O O . ALA A 1 217 ? 10.929 7.155 -12.687 1.00 90.81 217 ALA A O 1
ATOM 1624 N N . LEU A 1 218 ? 11.983 5.676 -14.000 1.00 91.50 218 LEU A N 1
ATOM 1625 C CA . LEU A 1 218 ? 11.010 4.600 -13.899 1.00 91.50 218 LEU A CA 1
ATOM 1626 C C . LEU A 1 218 ? 11.717 3.322 -13.467 1.00 91.50 218 LEU A C 1
ATOM 1628 O O . LEU A 1 218 ? 12.768 2.974 -14.004 1.00 91.50 218 LEU A O 1
ATOM 1632 N N . ARG A 1 219 ? 11.095 2.571 -12.564 1.00 92.69 219 ARG A N 1
ATOM 1633 C CA . ARG A 1 219 ? 11.521 1.216 -12.235 1.00 92.69 219 ARG A CA 1
ATOM 1634 C C . ARG A 1 219 ? 10.334 0.272 -12.256 1.00 92.69 219 ARG A C 1
ATOM 1636 O O . ARG A 1 219 ? 9.301 0.538 -11.645 1.00 92.69 219 ARG A O 1
ATOM 1643 N N . TYR A 1 220 ? 10.491 -0.829 -12.975 1.00 93.19 220 TYR A N 1
ATOM 1644 C CA . TYR A 1 220 ? 9.498 -1.892 -13.042 1.00 93.19 220 TYR A CA 1
ATOM 1645 C C . TYR A 1 220 ? 9.985 -3.105 -12.274 1.00 93.19 220 TYR A C 1
ATOM 1647 O O . TYR A 1 220 ? 11.140 -3.489 -12.434 1.00 93.19 220 TYR A O 1
ATOM 1655 N N . TYR A 1 221 ? 9.095 -3.729 -11.513 1.00 94.75 221 TYR A N 1
ATOM 1656 C CA . TYR A 1 221 ? 9.362 -4.920 -10.723 1.00 94.75 221 TYR A CA 1
ATOM 1657 C C . TYR A 1 221 ? 8.432 -6.050 -11.134 1.00 94.75 221 TYR A C 1
ATOM 1659 O O . TYR A 1 221 ? 7.225 -5.858 -11.269 1.00 94.75 221 TYR A O 1
ATOM 1667 N N . TYR A 1 222 ? 9.005 -7.234 -11.287 1.00 93.38 222 TYR A N 1
ATOM 1668 C CA . TYR A 1 222 ? 8.303 -8.464 -11.613 1.00 93.38 222 TYR A CA 1
ATOM 1669 C C . TYR A 1 222 ? 8.282 -9.318 -10.355 1.00 93.38 222 TYR A C 1
ATOM 1671 O O . TYR A 1 222 ? 9.272 -9.975 -10.017 1.00 93.38 222 TYR A O 1
ATOM 1679 N N . VAL A 1 223 ? 7.158 -9.274 -9.647 1.00 93.38 223 VAL A N 1
ATOM 1680 C CA . VAL A 1 223 ? 6.956 -10.015 -8.406 1.00 93.38 223 VAL A CA 1
ATOM 1681 C C . VAL A 1 223 ? 6.250 -11.326 -8.731 1.00 93.38 223 VAL A C 1
ATOM 1683 O O . VAL A 1 223 ? 5.060 -11.353 -9.043 1.00 93.38 223 VAL A O 1
ATOM 1686 N N . HIS A 1 224 ? 6.995 -12.426 -8.683 1.00 88.81 224 HIS A N 1
ATOM 1687 C CA . HIS A 1 224 ? 6.461 -13.760 -8.940 1.00 88.81 224 HIS A CA 1
ATOM 1688 C C . HIS A 1 224 ? 5.855 -14.341 -7.657 1.00 88.81 224 HIS A C 1
ATOM 1690 O O . HIS A 1 224 ? 6.597 -14.640 -6.721 1.00 88.81 224 HIS A O 1
ATOM 1696 N N . LEU A 1 225 ? 4.535 -14.550 -7.623 1.00 81.44 225 LEU A N 1
ATOM 1697 C CA . LEU A 1 225 ? 3.880 -15.216 -6.484 1.00 81.44 225 LEU A CA 1
ATOM 1698 C C . LEU A 1 225 ? 3.752 -16.724 -6.667 1.00 81.44 225 LEU A C 1
ATOM 1700 O O . LEU A 1 225 ? 3.811 -17.465 -5.691 1.00 81.44 225 LEU A O 1
ATOM 1704 N N . ASP A 1 226 ? 3.654 -17.189 -7.908 1.00 79.25 226 ASP A N 1
ATOM 1705 C CA . ASP A 1 226 ? 3.711 -18.608 -8.244 1.00 79.25 226 ASP A CA 1
ATOM 1706 C C . ASP A 1 226 ? 4.428 -18.818 -9.596 1.00 79.25 226 ASP A C 1
ATOM 1708 O O . ASP A 1 226 ? 5.343 -18.063 -9.947 1.00 79.25 226 ASP A O 1
ATOM 1712 N N . ALA A 1 227 ? 4.162 -19.926 -10.293 1.00 71.81 227 ALA A N 1
ATOM 1713 C CA . ALA A 1 227 ? 4.760 -20.221 -11.598 1.00 71.81 227 ALA A CA 1
ATOM 1714 C C . ALA A 1 227 ? 4.055 -19.522 -12.779 1.00 71.81 227 ALA A C 1
ATOM 1716 O O . ALA A 1 227 ? 4.681 -19.348 -13.822 1.00 71.81 227 ALA A O 1
ATOM 1717 N N . ALA A 1 228 ? 2.787 -19.133 -12.629 1.00 78.25 228 ALA A N 1
ATOM 1718 C CA . ALA A 1 228 ? 1.922 -18.658 -13.706 1.00 78.25 228 ALA A CA 1
ATOM 1719 C C . ALA A 1 228 ? 1.514 -17.179 -13.570 1.00 78.25 228 ALA A C 1
ATOM 1721 O O . ALA A 1 228 ? 1.166 -16.565 -14.578 1.00 78.25 228 ALA A O 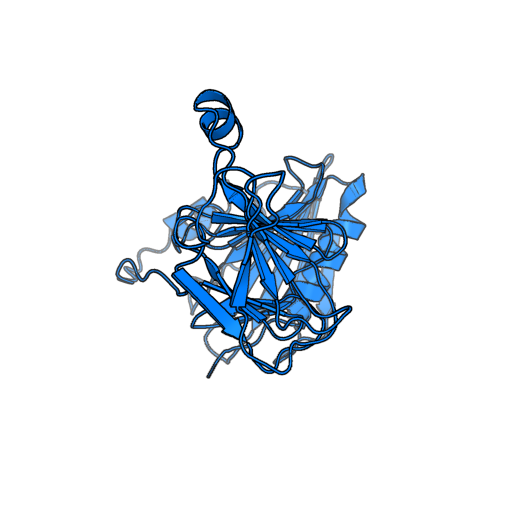1
ATOM 1722 N N . ALA A 1 229 ? 1.575 -16.607 -12.365 1.00 83.00 229 ALA A N 1
ATOM 1723 C CA . ALA A 1 229 ? 1.112 -15.265 -12.045 1.00 83.00 229 ALA A CA 1
ATOM 1724 C C . ALA A 1 229 ? 2.247 -14.342 -11.570 1.00 83.00 229 ALA A C 1
ATOM 1726 O O . ALA A 1 229 ? 3.052 -14.681 -10.694 1.00 83.00 229 ALA A O 1
ATOM 1727 N N . ILE A 1 230 ? 2.271 -13.133 -12.135 1.00 87.75 230 ILE A N 1
ATOM 1728 C CA . ILE A 1 230 ? 3.186 -12.049 -11.769 1.00 87.75 230 ILE A CA 1
ATOM 1729 C C . ILE A 1 230 ? 2.382 -10.813 -11.383 1.00 87.75 230 ILE A C 1
ATOM 1731 O O . ILE A 1 230 ? 1.458 -10.421 -12.091 1.00 87.75 230 ILE A O 1
ATOM 1735 N N . TYR A 1 231 ? 2.785 -10.151 -10.306 1.00 90.44 231 TYR A N 1
ATOM 1736 C CA . TYR A 1 231 ? 2.408 -8.766 -10.061 1.00 90.44 231 TYR A CA 1
ATOM 1737 C C . TYR A 1 231 ? 3.484 -7.852 -10.637 1.00 90.44 231 TYR A C 1
ATOM 1739 O O . TYR A 1 231 ? 4.674 -8.013 -10.360 1.00 90.44 231 TYR A O 1
ATOM 1747 N N . LEU A 1 232 ? 3.060 -6.910 -11.471 1.00 91.00 232 LEU A N 1
ATOM 1748 C CA . LEU A 1 232 ? 3.926 -5.879 -12.016 1.00 91.00 232 LEU A CA 1
ATOM 1749 C C . LEU A 1 232 ? 3.799 -4.647 -11.126 1.00 91.00 232 LEU A C 1
ATOM 1751 O O . LEU A 1 232 ? 2.715 -4.082 -11.009 1.00 91.00 232 LEU A O 1
ATOM 1755 N N . VAL A 1 233 ? 4.903 -4.205 -10.533 1.00 93.25 233 VAL A N 1
ATOM 1756 C CA . VAL A 1 233 ? 4.951 -2.922 -9.823 1.00 93.25 233 VAL A CA 1
ATOM 1757 C C . VAL A 1 233 ? 5.696 -1.917 -10.682 1.00 93.25 233 VAL A C 1
ATOM 1759 O O . VAL A 1 233 ? 6.776 -2.208 -11.187 1.00 93.25 233 VAL A O 1
ATOM 1762 N N . ARG A 1 234 ? 5.126 -0.727 -10.861 1.00 92.69 234 ARG A N 1
ATOM 1763 C CA . ARG A 1 234 ? 5.753 0.395 -11.565 1.00 92.69 234 ARG A CA 1
ATOM 1764 C C . ARG A 1 234 ? 5.964 1.534 -10.583 1.00 92.69 234 ARG A C 1
ATOM 1766 O O . ARG A 1 234 ? 4.994 2.156 -10.162 1.00 92.69 234 ARG A O 1
ATOM 1773 N N . ALA A 1 235 ? 7.215 1.840 -10.283 1.00 94.06 235 ALA A N 1
ATOM 1774 C CA . ALA A 1 235 ? 7.607 3.036 -9.558 1.00 94.06 235 ALA A CA 1
ATOM 1775 C C . ALA A 1 235 ? 7.997 4.137 -10.552 1.00 94.06 235 ALA A C 1
ATOM 1777 O O . ALA A 1 235 ? 8.814 3.914 -11.447 1.00 94.06 235 ALA A O 1
ATOM 1778 N N . ARG A 1 236 ? 7.407 5.319 -10.399 1.00 92.69 236 ARG A N 1
ATOM 1779 C CA . ARG A 1 236 ? 7.732 6.536 -11.142 1.00 92.69 236 ARG A CA 1
ATOM 1780 C C . ARG A 1 236 ? 8.171 7.602 -10.160 1.00 92.69 236 ARG A C 1
ATOM 1782 O O . ARG A 1 236 ? 7.493 7.811 -9.162 1.00 92.69 236 ARG A O 1
ATOM 1789 N N . ALA A 1 237 ? 9.267 8.276 -10.471 1.00 93.19 237 ALA A N 1
ATOM 1790 C CA . ALA A 1 237 ? 9.789 9.349 -9.645 1.00 93.19 237 ALA A CA 1
ATOM 1791 C C . ALA A 1 237 ? 10.442 10.438 -10.496 1.00 93.19 237 ALA A C 1
ATOM 1793 O O . ALA A 1 237 ? 11.004 10.157 -11.557 1.00 93.19 237 ALA A O 1
ATOM 1794 N N . SER A 1 238 ? 10.408 11.673 -10.015 1.00 92.75 238 SER A N 1
ATOM 1795 C CA . SER A 1 238 ? 11.380 12.703 -10.371 1.00 92.75 238 SER A CA 1
ATOM 1796 C C . SER A 1 238 ? 12.801 12.232 -10.030 1.00 92.75 238 SER A C 1
ATOM 1798 O O . SER A 1 238 ? 12.985 11.406 -9.134 1.00 92.75 238 SER A O 1
ATOM 1800 N N . ILE A 1 239 ? 13.812 12.723 -10.756 1.00 90.06 239 ILE A N 1
ATOM 1801 C CA . ILE A 1 239 ? 15.210 12.288 -10.560 1.00 90.06 239 ILE A CA 1
ATOM 1802 C C . ILE A 1 239 ? 15.658 12.474 -9.106 1.00 90.06 239 ILE A C 1
ATOM 1804 O O . ILE A 1 239 ? 16.191 11.541 -8.505 1.00 90.06 239 ILE A O 1
ATOM 1808 N N . ASP A 1 240 ? 15.330 13.617 -8.507 1.00 91.38 240 ASP A N 1
ATOM 1809 C CA . ASP A 1 240 ? 15.712 13.944 -7.129 1.00 91.38 240 ASP A CA 1
ATOM 1810 C C . ASP A 1 240 ? 15.043 13.038 -6.080 1.00 91.38 240 ASP A C 1
ATOM 1812 O O . ASP A 1 240 ? 15.560 12.878 -4.975 1.00 91.38 240 ASP A O 1
ATOM 1816 N N . GLN A 1 241 ? 13.907 12.416 -6.415 1.00 93.75 241 GLN A N 1
ATOM 1817 C CA . GLN A 1 241 ? 13.159 11.524 -5.521 1.00 93.75 241 GLN A CA 1
ATOM 1818 C C . GLN A 1 241 ? 13.320 10.038 -5.864 1.00 93.75 241 GLN A C 1
ATOM 1820 O O . GLN A 1 241 ? 12.812 9.180 -5.136 1.00 93.75 241 GLN A O 1
ATOM 1825 N N . ALA A 1 242 ? 14.044 9.700 -6.936 1.00 92.56 242 ALA A N 1
ATOM 1826 C CA . ALA A 1 242 ? 14.154 8.333 -7.439 1.00 92.56 242 ALA A CA 1
ATOM 1827 C C . ALA A 1 242 ? 14.655 7.352 -6.374 1.00 92.56 242 ALA A C 1
ATOM 1829 O O . ALA A 1 242 ? 14.076 6.281 -6.203 1.00 92.56 242 ALA A O 1
ATOM 1830 N N . ALA A 1 243 ? 15.671 7.735 -5.595 1.00 93.25 243 ALA A N 1
ATOM 1831 C CA . ALA A 1 243 ? 16.200 6.894 -4.523 1.00 93.25 243 ALA A CA 1
ATOM 1832 C C . ALA A 1 243 ? 15.145 6.580 -3.445 1.00 93.25 243 ALA A C 1
ATOM 1834 O O . ALA A 1 243 ? 15.008 5.427 -3.032 1.00 93.25 243 ALA A O 1
ATOM 1835 N N . THR A 1 244 ? 14.375 7.583 -3.018 1.00 93.38 244 THR A N 1
ATOM 1836 C CA . THR A 1 244 ? 13.325 7.441 -1.998 1.00 93.38 244 THR A CA 1
ATOM 1837 C C . THR A 1 244 ? 12.192 6.552 -2.497 1.00 93.38 244 THR A C 1
ATOM 1839 O O . THR A 1 244 ? 11.832 5.569 -1.845 1.00 93.38 244 THR A O 1
ATOM 1842 N N . VAL A 1 245 ? 11.663 6.851 -3.685 1.00 94.69 245 VAL A N 1
ATOM 1843 C CA . VAL A 1 245 ? 10.517 6.132 -4.255 1.00 94.69 245 VAL A CA 1
ATOM 1844 C C . VAL A 1 245 ? 10.886 4.696 -4.617 1.00 94.69 245 VAL A C 1
ATOM 1846 O O . VAL A 1 245 ? 10.113 3.778 -4.349 1.00 94.69 245 VAL A O 1
ATOM 1849 N N . PHE A 1 246 ? 12.074 4.463 -5.181 1.00 95.25 246 PHE A N 1
ATOM 1850 C CA . PHE A 1 246 ? 12.515 3.108 -5.509 1.00 95.25 246 PHE A CA 1
ATOM 1851 C C . PHE A 1 246 ? 12.787 2.281 -4.259 1.00 95.25 246 PHE A C 1
ATOM 1853 O O . PHE A 1 246 ? 12.373 1.131 -4.216 1.00 95.25 246 PHE A O 1
ATOM 1860 N N . LYS A 1 247 ? 13.359 2.863 -3.200 1.00 95.00 247 LYS A N 1
ATOM 1861 C CA . LYS A 1 247 ? 13.511 2.157 -1.921 1.00 95.00 247 LYS A CA 1
ATOM 1862 C C . LYS A 1 247 ? 12.158 1.772 -1.312 1.00 95.00 247 LYS A C 1
ATOM 1864 O O . LYS A 1 247 ? 12.010 0.672 -0.786 1.00 95.00 247 LYS A O 1
ATOM 1869 N N . ALA A 1 248 ? 11.160 2.650 -1.399 1.00 94.06 248 ALA A N 1
ATOM 1870 C CA . ALA A 1 248 ? 9.799 2.340 -0.964 1.00 94.06 248 ALA A CA 1
ATOM 1871 C C . ALA A 1 248 ? 9.168 1.207 -1.796 1.00 94.06 248 ALA A C 1
ATOM 1873 O O . ALA A 1 248 ? 8.550 0.297 -1.239 1.00 94.06 248 ALA A O 1
ATOM 1874 N N . ALA A 1 249 ? 9.371 1.221 -3.116 1.00 95.69 249 ALA A N 1
ATOM 1875 C CA . ALA A 1 249 ? 8.915 0.160 -4.005 1.00 95.69 249 ALA A CA 1
ATOM 1876 C C . ALA A 1 249 ? 9.645 -1.170 -3.760 1.00 95.69 249 ALA A C 1
ATOM 1878 O O . ALA A 1 249 ? 8.994 -2.212 -3.787 1.00 95.69 249 ALA A O 1
ATOM 1879 N N . ASP A 1 250 ? 10.946 -1.146 -3.453 1.00 95.56 250 ASP A N 1
ATOM 1880 C CA . ASP A 1 250 ? 11.729 -2.329 -3.082 1.00 95.56 250 ASP A CA 1
ATOM 1881 C C . ASP A 1 250 ? 11.111 -3.011 -1.852 1.00 95.56 250 ASP A C 1
ATOM 1883 O O . ASP A 1 250 ? 10.857 -4.213 -1.879 1.00 95.56 250 ASP A O 1
ATOM 1887 N N . VAL A 1 251 ? 10.786 -2.243 -0.804 1.00 93.25 251 VAL A N 1
ATOM 1888 C CA . VAL A 1 251 ? 10.144 -2.753 0.424 1.00 93.25 251 VAL A CA 1
ATOM 1889 C C . VAL A 1 251 ? 8.754 -3.332 0.140 1.00 93.25 251 VAL A C 1
ATOM 1891 O O . VAL A 1 251 ? 8.420 -4.426 0.610 1.00 93.25 251 VAL A O 1
ATOM 1894 N N . LEU A 1 252 ? 7.938 -2.626 -0.648 1.00 94.50 252 LEU A N 1
ATOM 1895 C CA . LEU A 1 252 ? 6.614 -3.108 -1.041 1.00 94.50 252 LEU A CA 1
ATOM 1896 C C . LEU A 1 252 ? 6.725 -4.428 -1.815 1.00 94.50 252 LEU A C 1
ATOM 1898 O O . LEU A 1 252 ? 6.053 -5.396 -1.470 1.00 94.50 252 LEU A O 1
ATOM 1902 N N . CYS A 1 253 ? 7.602 -4.500 -2.817 1.00 95.12 253 CYS A N 1
ATOM 1903 C CA . CYS A 1 253 ? 7.773 -5.691 -3.649 1.00 95.12 253 CYS A CA 1
ATOM 1904 C C . CYS A 1 253 ? 8.369 -6.866 -2.870 1.00 95.12 253 CYS A C 1
ATOM 1906 O O . CYS A 1 253 ? 7.921 -7.997 -3.043 1.00 95.12 253 CYS A O 1
ATOM 1908 N N . ALA A 1 254 ? 9.351 -6.606 -2.004 1.00 94.44 254 ALA A N 1
ATOM 1909 C CA . ALA A 1 254 ? 9.991 -7.627 -1.183 1.00 94.44 254 ALA A CA 1
ATOM 1910 C C . ALA A 1 254 ? 9.008 -8.280 -0.203 1.00 94.44 254 ALA A C 1
ATOM 1912 O O . ALA A 1 254 ? 9.132 -9.462 0.098 1.00 94.44 254 ALA A O 1
ATOM 1913 N N . SER A 1 255 ? 8.017 -7.526 0.281 1.00 94.25 255 SER A N 1
ATOM 1914 C CA . SER A 1 255 ? 7.022 -8.009 1.246 1.00 94.25 255 SER A CA 1
ATOM 1915 C C . SER A 1 255 ? 5.776 -8.640 0.617 1.00 94.25 255 SER A C 1
ATOM 1917 O O . SER A 1 255 ? 4.992 -9.263 1.336 1.00 94.25 255 SER A O 1
ATOM 1919 N N . LEU A 1 256 ? 5.579 -8.486 -0.696 1.00 93.88 256 LEU A N 1
ATOM 1920 C CA . LEU A 1 256 ? 4.372 -8.925 -1.390 1.00 93.88 256 LEU A CA 1
ATOM 1921 C C . LEU A 1 256 ? 4.316 -10.455 -1.480 1.00 93.88 256 LEU A C 1
ATOM 1923 O O . LEU A 1 256 ? 5.201 -11.103 -2.042 1.00 93.88 256 LEU A O 1
ATOM 1927 N N . LYS A 1 257 ? 3.243 -11.032 -0.935 1.00 91.44 257 LYS A N 1
ATOM 1928 C CA . LYS A 1 257 ? 2.990 -12.478 -0.904 1.00 91.44 257 LYS A CA 1
ATOM 1929 C C . LYS A 1 257 ? 1.516 -12.804 -1.190 1.00 91.44 257 LYS A C 1
ATOM 1931 O O . LYS A 1 257 ? 0.658 -11.951 -0.955 1.00 91.44 257 LYS A O 1
ATOM 1936 N N . PRO A 1 258 ? 1.208 -14.018 -1.678 1.00 88.12 258 PRO A N 1
ATOM 1937 C CA . PRO A 1 258 ? -0.167 -14.462 -1.871 1.00 88.12 258 PRO A CA 1
ATOM 1938 C C . PRO A 1 258 ? -0.884 -14.670 -0.531 1.00 88.12 258 PRO A C 1
ATOM 1940 O O . PRO A 1 258 ? -0.264 -15.044 0.470 1.00 88.12 258 PRO A O 1
ATOM 1943 N N . ARG A 1 259 ? -2.202 -14.463 -0.533 1.00 82.88 259 ARG A N 1
ATOM 1944 C CA . ARG A 1 259 ? -3.096 -14.812 0.573 1.00 82.88 259 ARG A CA 1
ATOM 1945 C C . ARG A 1 259 ? -3.847 -16.097 0.199 1.00 82.88 259 ARG A C 1
ATOM 1947 O O . ARG A 1 259 ? -4.713 -16.059 -0.669 1.00 82.88 259 ARG A O 1
ATOM 1954 N N . TYR A 1 260 ? -3.456 -17.221 0.803 1.00 68.19 260 TYR A N 1
ATOM 1955 C CA . TYR A 1 260 ? -4.126 -18.522 0.661 1.00 68.19 260 TYR A CA 1
ATOM 1956 C C . TYR A 1 260 ? -5.056 -18.786 1.843 1.00 68.19 260 TYR A C 1
ATOM 1958 O O . TYR A 1 260 ? -4.699 -18.352 2.964 1.00 68.19 260 TYR A O 1
#

Foldseek 3Di:
DAPVVLVVPDPDPPPPDLDQWFKWKDALQKIFTWDPQFWKWAQDPNKIKTWGPDPVVCVVVVHTKMKIWDHFHRQPDFFDWDQPPPFQKIKTGSPDPGGIIIIIHHPDPDCVVTTPDMDGDDHYNFIWIDILWKIFGQFHQWMWRANSGLPPSQGRIWTAGPPDPWWIKGKHDQAFDSRPDDPVRNPRVAADWDDKDWDAAPAHIKIKTWGHHDFKIKMWIWQDQDDTTTMIMITIDTPVCCVVRVVSVSRRSRGMYTDD